Protein 4KM6 (pdb70)

Sequence (204 aa):
RTELLNVCMNAKHHKEKPGPEDKLHEQCRPWRKNACCSTNTSQEAHKDVSYLYRFNWNHCGEMAPACKRHFIQDTCLYECSPNLGPWIQQVDQSWRKERVLNVPLCKEDCEQWWEDCRTSYTCKSNWHKGWNWTSGFNKCAVGAACQPFHFYFPTPTVLCNEIWTHSYKVSNYSRGSGRCIQMWFDPAQGNPNEEVARFYAAAM

InterPro domains:
  IPR004269 Folate receptor [PTHR10517] (2-234)
  IPR018143 Folate receptor-like [PF03024] (36-211)

B-factor: mean 22.26, std 12.7, range [8.61, 77.32]

Secondary structure (DSSP, 8-state):
----SS-EE-TTS-EE--BSBPSTTTT-GGGTTSBSSB--SS--------STTTS-TTBTBPPPHHHHHHHHHHHHHHHH-S--GGGB-TT---SSS--B--B-B-HHHHHHHHHHTTT-EES-S--SS--B-TTSS-BPPTT---EEHHHH--SHHHHHHHTTTTSB---S--TTSSSSB-S---GGG--THHHHHHHHHHH-

Solvent-accessible surface area: 10489 Å² total; per-residue (Å²): 138,112,74,25,72,56,5,6,14,29,33,129,34,122,64,75,115,22,14,84,25,37,178,46,13,115,75,0,179,8,2,159,165,54,0,18,5,21,75,97,150,72,179,55,86,108,78,110,46,9,14,16,165,92,9,29,12,72,22,17,44,146,8,22,101,48,0,88,132,7,0,23,15,5,4,0,2,22,2,0,6,1,7,6,1,2,12,16,68,78,125,38,116,74,15,37,19,10,22,5,53,65,1,14,0,0,84,57,10,0,68,99,0,53,92,46,0,150,88,0,104,0,5,34,45,54,0,31,124,52,22,56,87,128,52,56,96,0,87,31,39,156,80,34,56,64,51,62,1,41,118,47,0,77,61,30,71,46,0,0,18,72,0,19,45,80,5,10,116,29,15,134,88,42,103,84,46,14,93,5,0,15,1,64,16,67,72,100,154,39,34,46,1,72,97,3,0,132,83,37,28,96,78,94

Structure (mmCIF, N/CA/C/O backbone):
data_4KM6
#
_entry.id   4KM6
#
_cell.length_a   36.519
_cell.length_b   63.339
_cell.length_c   71.169
_cell.angle_alpha   90.00
_cell.angle_beta   90.00
_cell.angle_gamma   90.00
#
_symmetry.space_group_name_H-M   'P 21 21 21'
#
loop_
_entity.id
_entity.type
_entity.pdbx_description
1 polymer 'Folate receptor alpha'
2 non-polymer 'CALCIUM ION'
3 non-polymer 2-acetamido-2-deoxy-beta-D-glucopyranose
4 water water
#
loop_
_atom_site.group_PDB
_atom_site.id
_atom_site.type_symbol
_atom_site.label_atom_id
_atom_site.label_alt_id
_atom_site.label_comp_id
_atom_site.label_asym_id
_atom_site.label_entity_id
_atom_site.label_seq_id
_atom_site.pdbx_PDB_ins_code
_atom_site.Cartn_x
_atom_site.Cartn_y
_atom_site.Cartn_z
_atom_site.occupancy
_atom_site.B_iso_or_equiv
_atom_site.auth_seq_id
_atom_site.auth_comp_id
_atom_site.auth_asym_id
_atom_site.auth_atom_id
_atom_site.pdbx_PDB_model_num
ATOM 1 N N . ARG A 1 4 ? 4.363 49.981 46.532 1.00 49.58 30 ARG A N 1
ATOM 2 C CA . ARG A 1 4 ? 3.159 49.375 45.977 1.00 44.62 30 ARG A CA 1
ATOM 3 C C . ARG A 1 4 ? 2.412 50.401 45.142 1.00 45.49 30 ARG A C 1
ATOM 4 O O . ARG A 1 4 ? 1.691 51.234 45.682 1.00 48.67 30 ARG A O 1
ATOM 12 N N . THR A 1 5 ? 2.590 50.333 43.824 1.00 43.02 31 THR A N 1
ATOM 13 C CA . THR A 1 5 ? 1.996 51.311 42.911 1.00 42.42 31 THR A CA 1
ATOM 14 C C . THR A 1 5 ? 1.028 50.667 41.903 1.00 39.29 31 THR A C 1
ATOM 15 O O . THR A 1 5 ? -0.168 50.548 42.168 1.00 43.75 31 THR A O 1
ATOM 19 N N . GLU A 1 6 ? 1.556 50.268 40.752 1.00 32.69 32 GLU A N 1
ATOM 20 C CA . GLU A 1 6 ? 0.779 49.656 39.681 1.00 32.88 32 GLU A CA 1
ATOM 21 C C . GLU A 1 6 ? 0.255 48.286 40.106 1.00 23.11 32 GLU A C 1
ATOM 22 O O . GLU A 1 6 ? 1.042 47.421 40.471 1.00 26.27 32 GLU A O 1
ATOM 28 N N . LEU A 1 7 ? -1.063 48.081 40.052 1.00 20.92 33 LEU A N 1
ATOM 29 C CA . LEU A 1 7 ? -1.629 46.804 40.470 1.00 15.49 33 LEU A CA 1
ATOM 30 C C . LEU A 1 7 ? -2.268 46.053 39.303 1.00 18.11 33 LEU A C 1
ATOM 31 O O . LEU A 1 7 ? -2.491 44.847 39.384 1.00 19.74 33 LEU A O 1
ATOM 36 N N . LEU A 1 8 ? -2.582 46.770 38.229 1.00 16.03 34 LEU A N 1
ATOM 37 C CA . LEU A 1 8 ? -3.290 46.166 37.100 1.00 16.24 34 LEU A CA 1
ATOM 38 C C . LEU A 1 8 ? -2.351 45.878 35.932 1.00 16.32 34 LEU A C 1
ATOM 39 O O . LEU A 1 8 ? -1.500 46.704 35.588 1.00 17.62 34 LEU A O 1
ATOM 44 N N . ASN A 1 9 ? -2.498 44.701 35.331 1.00 14.70 35 ASN A N 1
ATOM 45 C CA . ASN A 1 9 ? -1.724 44.321 34.147 1.00 12.85 35 ASN A CA 1
ATOM 46 C C . ASN A 1 9 ? -0.223 44.474 34.366 1.00 15.62 35 ASN A C 1
ATOM 47 O O . ASN A 1 9 ? 0.473 45.169 33.617 1.00 17.51 35 ASN A O 1
ATOM 52 N N . VAL A 1 10 ? 0.272 43.801 35.398 1.00 15.86 36 VAL A N 1
ATOM 53 C CA . VAL A 1 10 ? 1.658 43.977 35.798 1.00 12.68 36 VAL A CA 1
ATOM 54 C C . VAL A 1 10 ? 2.226 42.634 36.226 1.00 14.45 36 VAL A C 1
ATOM 55 O O . VAL A 1 10 ? 1.479 41.718 36.548 1.00 13.99 36 VAL A O 1
ATOM 59 N N . CYS A 1 11 ? 3.555 42.524 36.175 1.00 14.90 37 CYS A N 1
ATOM 60 C CA . CYS A 1 11 ? 4.267 41.292 36.457 1.00 16.48 37 CYS A CA 1
ATOM 61 C C . CYS A 1 11 ? 5.429 41.623 37.374 1.00 14.55 37 CYS A C 1
ATOM 62 O O . CYS A 1 11 ? 5.841 42.786 37.460 1.00 17.03 37 CYS A O 1
ATOM 65 N N . MET A 1 12 ? 5.947 40.597 38.051 1.00 14.50 38 MET A N 1
ATOM 66 C CA . MET A 1 12 ? 7.226 40.705 38.735 1.00 17.00 38 MET A CA 1
ATOM 67 C C . MET A 1 12 ? 8.144 39.692 38.087 1.00 19.49 38 MET A C 1
ATOM 68 O O . MET A 1 12 ? 7.803 38.499 38.025 1.00 21.84 38 MET A O 1
ATOM 73 N N . ASN A 1 13 ? 9.298 40.135 37.590 1.00 19.27 39 ASN A N 1
ATOM 74 C CA . ASN A 1 13 ? 10.205 39.208 36.908 1.00 19.60 39 ASN A CA 1
ATOM 75 C C . ASN A 1 13 ? 11.161 38.473 37.854 1.00 19.80 39 ASN A C 1
ATOM 76 O O . ASN A 1 13 ? 11.126 38.690 39.066 1.00 20.07 39 ASN A O 1
ATOM 81 N N . ALA A 1 14 ? 12.006 37.608 37.297 1.00 19.10 40 ALA A N 1
ATOM 82 C CA . ALA A 1 14 ? 12.917 36.791 38.091 1.00 20.25 40 ALA A CA 1
ATOM 83 C C . ALA A 1 14 ? 14.005 37.599 38.792 1.00 21.72 40 ALA A C 1
ATOM 84 O O . ALA A 1 14 ? 14.650 37.094 39.715 1.00 20.58 40 ALA A O 1
ATOM 86 N N . LYS A 1 15 ? 14.224 38.834 38.333 1.00 20.59 41 LYS A N 1
ATOM 87 C CA . LYS A 1 15 ? 15.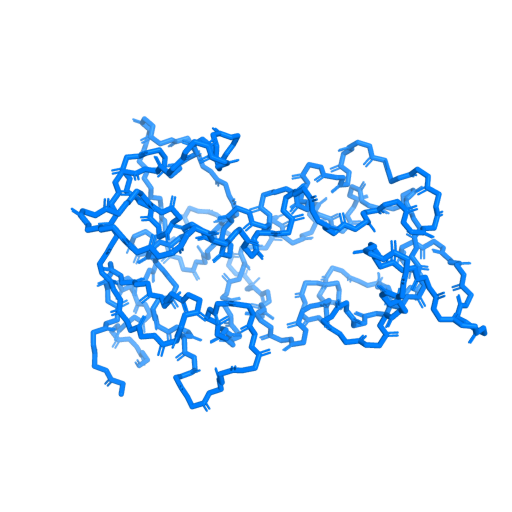166 39.744 38.983 1.00 23.10 41 LYS A CA 1
ATOM 88 C C . LYS A 1 15 ? 14.426 40.631 39.991 1.00 21.30 41 LYS A C 1
ATOM 89 O O . LYS A 1 15 ? 15.016 41.549 40.582 1.00 22.32 41 LYS A O 1
ATOM 95 N N . HIS A 1 16 ? 13.138 40.338 40.177 1.00 20.74 42 HIS A N 1
ATOM 96 C CA . HIS A 1 16 ? 12.289 41.054 41.127 1.00 19.78 42 HIS A CA 1
ATOM 97 C C . HIS A 1 16 ? 12.156 42.545 40.837 1.00 20.34 42 HIS A C 1
ATOM 98 O O . HIS A 1 16 ? 12.172 43.373 41.743 1.00 25.23 42 HIS A O 1
ATOM 105 N N . HIS A 1 17 ? 12.022 42.858 39.550 1.00 20.88 43 HIS A N 1
ATOM 106 C CA . HIS A 1 17 ? 11.583 44.171 39.101 1.00 23.67 43 HIS A CA 1
ATOM 107 C C . HIS A 1 17 ? 10.200 44.026 38.481 1.00 21.28 43 HIS A C 1
ATOM 108 O O . HIS A 1 17 ? 9.884 43.007 37.845 1.00 17.05 43 HIS A O 1
ATOM 115 N N . LYS A 1 18 ? 9.357 45.037 38.654 1.00 18.71 44 LYS A N 1
ATOM 116 C CA . LYS A 1 18 ? 8.074 45.012 37.971 1.00 16.47 44 LYS A CA 1
ATOM 117 C C . LYS A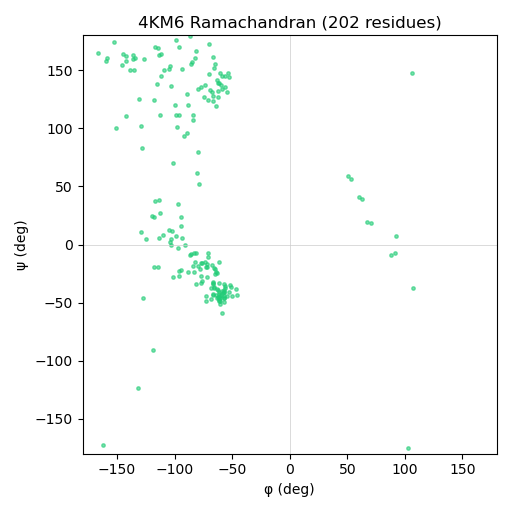 1 18 ? 8.253 45.213 36.471 1.00 15.02 44 LYS A C 1
ATOM 118 O O . LYS A 1 18 ? 9.146 45.940 36.034 1.00 18.31 44 LYS A O 1
ATOM 124 N N . GLU A 1 19 ? 7.392 44.566 35.693 1.00 17.07 45 GLU A N 1
ATOM 125 C CA . GLU A 1 19 ? 7.450 44.642 34.239 1.00 21.84 45 GLU A CA 1
ATOM 126 C C . GLU A 1 19 ? 6.039 44.609 33.709 1.00 17.28 45 GLU A C 1
ATOM 127 O O . GLU A 1 19 ? 5.109 44.205 34.414 1.00 21.84 45 GLU A O 1
ATOM 133 N N . LYS A 1 20 ? 5.870 44.998 32.455 1.00 17.02 46 LYS A N 1
ATOM 134 C CA . LYS A 1 20 ? 4.572 44.856 31.812 1.00 16.23 46 LYS A CA 1
ATOM 135 C C . LYS A 1 20 ? 4.549 43.525 31.068 1.00 18.50 46 LYS A C 1
ATOM 136 O O . LYS A 1 20 ? 5.599 43.021 30.650 1.00 16.80 46 LYS A O 1
ATOM 142 N N . PRO A 1 21 ? 3.362 42.929 30.924 1.00 15.72 47 PRO A N 1
ATOM 143 C CA . PRO A 1 21 ? 3.268 41.663 30.193 1.00 14.50 47 PRO A CA 1
ATOM 144 C C . PRO A 1 21 ? 3.507 41.799 28.694 1.00 19.22 47 PRO A C 1
ATOM 145 O O . PRO A 1 21 ? 3.620 42.905 28.160 1.00 21.89 47 PRO A O 1
ATOM 149 N N . GLY A 1 22 ? 3.583 40.661 28.021 1.00 16.57 48 GLY A N 1
ATOM 150 C CA . GLY A 1 22 ? 3.827 40.635 26.595 1.00 20.67 48 GLY A CA 1
ATOM 151 C C . GLY A 1 22 ? 3.451 39.292 25.998 1.00 20.67 48 GLY A C 1
ATOM 152 O O . GLY A 1 22 ? 2.877 38.439 26.680 1.00 16.71 48 GLY A O 1
ATOM 153 N N . PRO A 1 23 ? 3.766 39.093 24.714 1.00 21.76 49 PRO A N 1
ATOM 154 C CA . PRO A 1 23 ? 3.474 37.803 24.079 1.00 21.45 49 PRO A CA 1
ATOM 155 C C . PRO A 1 23 ? 4.203 36.669 24.802 1.00 24.01 49 PRO A C 1
ATOM 156 O O . PRO A 1 23 ? 5.378 36.798 25.163 1.00 23.84 49 PRO A O 1
ATOM 160 N N . GLU A 1 24 ? 3.497 35.563 25.013 1.00 17.60 50 GLU A N 1
ATOM 161 C CA . GLU A 1 24 ? 4.020 34.443 25.775 1.00 20.08 50 GLU A CA 1
ATOM 162 C C . GLU A 1 24 ? 5.299 33.884 25.157 1.00 22.63 50 GLU A C 1
ATOM 163 O O . GLU A 1 24 ? 5.447 33.872 23.929 1.00 27.89 50 GLU A O 1
ATOM 169 N N . ASP A 1 25 ? 6.233 33.431 25.994 1.00 20.12 51 ASP A N 1
ATOM 170 C CA . ASP A 1 25 ? 7.464 32.825 25.461 1.00 19.65 51 ASP A CA 1
ATOM 171 C C . ASP A 1 25 ? 7.278 31.359 25.061 1.00 19.05 51 ASP A C 1
ATOM 172 O O . ASP A 1 25 ? 6.281 30.744 25.424 1.00 21.43 51 ASP A O 1
ATOM 177 N N . LYS A 1 26 ? 8.239 30.816 24.320 1.00 22.98 52 LYS A N 1
ATOM 178 C CA . LYS A 1 26 ? 8.141 29.448 23.815 1.00 30.24 52 LYS A CA 1
ATOM 179 C C . LYS A 1 26 ? 8.162 28.370 24.913 1.00 30.19 52 LYS A C 1
ATOM 180 O O . LYS A 1 26 ? 7.468 27.357 24.799 1.00 27.71 52 LYS A O 1
ATOM 186 N N . LEU A 1 27 ? 8.942 28.582 25.973 1.00 26.05 53 LEU A N 1
ATOM 187 C CA . LEU A 1 27 ? 8.963 27.625 27.081 1.00 26.18 53 LEU A CA 1
ATOM 188 C C . LEU A 1 27 ? 7.567 27.387 27.667 1.00 24.05 53 LEU A C 1
ATOM 189 O O . LEU A 1 27 ? 7.226 26.261 28.037 1.00 23.27 53 LEU A O 1
ATOM 194 N N . HIS A 1 28 ? 6.763 28.444 27.741 1.00 16.29 54 HIS A N 1
ATOM 195 C CA . HIS A 1 28 ? 5.450 28.369 28.358 1.00 15.11 54 HIS A CA 1
ATOM 196 C C . HIS A 1 28 ? 4.335 28.103 27.342 1.00 17.60 54 HIS A C 1
ATOM 197 O O . HIS A 1 28 ? 3.181 28.411 27.611 1.00 17.99 54 HIS A O 1
ATOM 204 N N . GLU A 1 29 ? 4.673 27.504 26.201 1.00 19.94 55 GLU A N 1
ATOM 205 C CA . GLU A 1 29 ? 3.685 27.240 25.146 1.00 26.76 55 GLU A CA 1
ATOM 206 C C . GLU A 1 29 ? 2.425 26.495 25.629 1.00 24.69 55 GLU A C 1
ATOM 207 O O . GLU A 1 29 ? 1.312 26.744 25.135 1.00 26.35 55 GLU A O 1
ATOM 213 N N . GLN A 1 30 ? 2.587 25.592 26.592 1.00 20.70 56 GLN A N 1
ATOM 214 C CA . GLN A 1 30 ? 1.446 24.813 27.072 1.00 19.79 56 GLN A CA 1
ATOM 215 C C . GLN A 1 30 ? 0.511 25.655 27.943 1.00 19.68 56 GLN A C 1
ATOM 216 O O . GLN A 1 30 ? -0.633 25.244 28.203 1.00 22.09 56 GLN A O 1
ATOM 222 N N . CYS A 1 31 ? 0.990 26.818 28.385 1.00 19.86 57 CYS A N 1
ATOM 223 C CA . CYS A 1 31 ? 0.181 27.750 29.175 1.00 14.34 57 CYS A CA 1
ATOM 224 C C . CYS A 1 31 ? -0.732 28.563 28.242 1.00 15.67 57 CYS A C 1
ATOM 225 O O . CYS A 1 31 ? -0.650 29.799 28.168 1.00 16.77 57 CYS A O 1
ATOM 228 N N . ARG A 1 32 ? -1.612 27.844 27.550 1.00 17.30 58 ARG A N 1
ATOM 229 C CA . ARG A 1 32 ? -2.405 28.390 26.451 1.00 18.04 58 ARG A CA 1
ATOM 230 C C . ARG A 1 32 ? -3.280 29.608 26.755 1.00 16.98 58 ARG A C 1
ATOM 231 O O . ARG A 1 32 ? -3.463 30.446 25.876 1.00 19.01 58 ARG A O 1
ATOM 239 N N . PRO A 1 33 ? -3.845 29.708 27.976 1.00 16.62 59 PRO A N 1
ATOM 240 C CA . PRO A 1 33 ? -4.740 30.854 28.180 1.00 17.27 59 PRO A CA 1
ATOM 241 C C . PRO A 1 33 ? -4.035 32.218 28.105 1.00 15.83 59 PRO A C 1
ATOM 242 O O . PRO A 1 33 ? -4.698 33.239 27.859 1.00 19.33 59 PRO A O 1
ATOM 246 N N . TRP A 1 34 ? -2.724 32.233 28.299 1.00 17.00 60 TRP A N 1
ATOM 247 C CA . TRP A 1 34 ? -1.994 33.497 28.399 1.00 15.01 60 TRP A CA 1
ATOM 248 C C . TRP A 1 34 ? -1.185 33.823 27.163 1.00 18.95 60 TRP A C 1
ATOM 249 O O . TRP A 1 34 ? -0.351 34.729 27.200 1.00 22.77 60 TRP A O 1
ATOM 260 N N . ARG A 1 35 ? -1.437 33.094 26.080 1.00 18.97 61 ARG A N 1
ATOM 261 C CA . ARG A 1 35 ? -0.688 33.240 24.833 1.00 21.32 61 ARG A CA 1
ATOM 262 C C . ARG A 1 35 ? -0.494 34.696 24.392 1.00 22.77 61 ARG A C 1
ATOM 263 O O . ARG A 1 35 ? 0.561 35.069 23.873 1.00 24.64 61 ARG A O 1
ATOM 271 N N . LYS A 1 36 ? -1.517 35.518 24.586 1.00 21.17 62 LYS A N 1
ATOM 272 C CA . LYS A 1 36 ? -1.505 36.857 24.008 1.00 27.92 62 LYS A CA 1
ATOM 273 C C . LYS A 1 36 ? -1.034 37.945 24.968 1.00 27.55 62 LYS A C 1
ATOM 274 O O . LYS A 1 36 ? -0.579 39.008 24.534 1.00 30.59 62 LYS A O 1
ATOM 280 N N . ASN A 1 37 ? -1.149 37.687 26.264 1.00 20.90 63 ASN A N 1
ATOM 281 C CA . ASN A 1 37 ? -0.802 38.694 27.263 1.00 21.27 63 ASN A CA 1
ATOM 282 C C . ASN A 1 37 ? -0.330 37.969 28.508 1.00 21.56 63 ASN A C 1
ATOM 283 O O . ASN A 1 37 ? -1.146 37.467 29.292 1.00 23.57 63 ASN A O 1
ATOM 288 N N . ALA A 1 38 ? 0.987 37.890 28.678 1.00 17.78 64 ALA A N 1
ATOM 289 C CA . ALA A 1 38 ? 1.571 37.003 29.677 1.00 15.14 64 ALA A CA 1
ATOM 290 C C . ALA A 1 38 ? 2.727 37.665 30.392 1.00 15.54 64 ALA A C 1
ATOM 291 O O . ALA A 1 38 ? 3.441 38.480 29.799 1.00 17.19 64 ALA A O 1
ATOM 293 N N . CYS A 1 39 ? 2.935 37.279 31.648 1.00 14.04 65 CYS A N 1
ATOM 294 C CA . CYS A 1 39 ? 4.138 37.679 32.379 1.00 14.68 65 CYS A CA 1
ATOM 295 C C . CYS A 1 39 ? 5.284 36.715 32.096 1.00 15.24 65 CYS A C 1
ATOM 296 O O . CYS A 1 39 ? 6.405 36.965 32.515 1.00 20.72 65 CYS A O 1
ATOM 299 N N . CYS A 1 40 ? 4.991 35.619 31.409 1.00 17.19 66 CYS A N 1
ATOM 300 C CA . CYS A 1 40 ? 6.018 34.665 31.007 1.00 15.59 66 CYS A CA 1
ATOM 301 C C . CYS A 1 40 ? 6.279 34.957 29.544 1.00 19.73 66 CYS A C 1
ATOM 302 O O . CYS A 1 40 ? 5.918 34.174 28.652 1.00 19.77 66 CYS A O 1
ATOM 305 N N . SER A 1 41 ? 6.907 36.103 29.314 1.00 20.34 67 SER A N 1
ATOM 306 C CA . SER A 1 41 ? 6.892 36.749 28.011 1.00 20.49 67 SER A CA 1
ATOM 307 C C . SER A 1 41 ? 8.263 36.785 27.360 1.00 24.82 67 SER A C 1
ATOM 308 O O . SER A 1 41 ? 9.284 36.601 28.020 1.00 23.82 67 SER A O 1
ATOM 311 N N . THR A 1 42 ? 8.263 37.036 26.056 1.00 26.64 68 THR A N 1
ATOM 312 C CA . THR A 1 42 ? 9.485 37.268 25.310 1.00 36.28 68 THR A CA 1
ATOM 313 C C . THR A 1 42 ? 10.129 38.577 25.760 1.00 40.64 68 THR A C 1
ATOM 314 O O . THR A 1 42 ? 9.476 39.432 26.374 1.00 34.24 68 THR A O 1
ATOM 318 N N . ASN A 1 43 ? 11.412 38.735 25.452 1.00 48.00 69 ASN A N 1
ATOM 319 C CA . ASN A 1 43 ? 12.140 39.937 25.843 1.00 54.91 69 ASN A CA 1
ATOM 320 C C . ASN A 1 43 ? 12.596 40.754 24.650 1.00 58.82 69 ASN A C 1
ATOM 321 O O . ASN A 1 43 ? 13.087 40.210 23.661 1.00 61.22 69 ASN A O 1
ATOM 326 N N . THR A 1 44 ? 12.455 42.068 24.761 1.00 59.72 70 THR A N 1
ATOM 327 C CA . THR A 1 44 ? 12.807 42.959 23.668 1.00 60.23 70 THR A CA 1
ATOM 328 C C . THR A 1 44 ? 14.315 43.218 23.597 1.00 59.01 70 THR A C 1
ATOM 329 O O . THR A 1 44 ? 14.832 43.644 22.561 1.00 62.20 70 THR A O 1
ATOM 333 N N . SER A 1 45 ? 15.018 42.951 24.695 1.00 53.53 71 SER A N 1
ATOM 334 C CA . SER A 1 45 ? 16.469 43.138 24.741 1.00 52.24 71 SER A CA 1
ATOM 335 C C . SER A 1 45 ? 17.166 41.800 24.975 1.00 52.49 71 SER A C 1
ATOM 336 O O . SER A 1 45 ? 16.517 40.800 25.288 1.00 46.76 71 SER A O 1
ATOM 339 N N . GLN A 1 46 ? 18.489 41.791 24.833 1.00 57.00 72 GLN A N 1
ATOM 340 C CA . GLN A 1 46 ? 19.277 40.571 25.004 1.00 57.45 72 GLN A CA 1
ATOM 341 C C . GLN A 1 46 ? 19.511 40.239 26.477 1.00 56.41 72 GLN A C 1
ATOM 342 O O . GLN A 1 46 ? 20.648 40.034 26.902 1.00 59.88 72 GLN A O 1
ATOM 348 N N . GLU A 1 47 ? 18.429 40.193 27.250 1.00 52.63 73 GLU A N 1
ATOM 349 C CA . GLU A 1 47 ? 18.497 39.767 28.641 1.00 52.22 73 GLU A CA 1
ATOM 350 C C . GLU A 1 47 ? 18.987 38.325 28.694 1.00 55.50 73 GLU A C 1
ATOM 351 O O . GLU A 1 47 ? 18.578 37.497 27.875 1.00 53.68 73 GLU A O 1
ATOM 353 N N . ALA A 1 48 ? 19.867 38.034 29.651 1.00 58.74 74 ALA A N 1
ATOM 354 C CA . ALA A 1 48 ? 20.408 36.688 29.817 1.00 59.25 74 ALA A CA 1
ATOM 355 C C . ALA A 1 48 ? 19.298 35.654 29.970 1.00 56.94 74 ALA A C 1
ATOM 356 O O . ALA A 1 48 ? 18.355 35.834 30.748 1.00 51.14 74 ALA A O 1
ATOM 358 N N . HIS A 1 49 ? 19.410 34.576 29.205 1.00 61.61 75 HIS A N 1
ATOM 359 C CA . HIS A 1 49 ? 18.398 33.532 29.227 1.00 61.82 75 HIS A CA 1
ATOM 360 C C . HIS A 1 49 ? 18.648 32.560 30.370 1.00 59.26 75 HIS A C 1
ATOM 361 O O . HIS A 1 49 ? 19.629 31.816 30.359 1.00 61.33 75 HIS A O 1
ATOM 363 N N . LYS A 1 50 ? 17.767 32.588 31.363 1.00 54.26 76 LYS A N 1
ATOM 364 C CA . LYS A 1 50 ? 17.766 31.579 32.414 1.00 53.15 76 LYS A CA 1
ATOM 365 C C . LYS A 1 50 ? 16.322 31.266 32.769 1.00 49.01 76 LYS A C 1
ATOM 366 O O . LYS A 1 50 ? 15.611 32.107 33.323 1.00 47.03 76 LYS A O 1
ATOM 368 N N . ASP A 1 51 ? 15.885 30.061 32.422 1.00 48.48 77 ASP A N 1
ATOM 369 C CA . ASP A 1 51 ? 14.542 29.619 32.764 1.00 47.14 77 ASP A CA 1
ATOM 370 C C . ASP A 1 51 ? 14.463 29.380 34.267 1.00 39.61 77 ASP A C 1
ATOM 371 O O . ASP A 1 51 ? 15.262 28.621 34.822 1.00 40.20 77 ASP A O 1
ATOM 376 N N . VAL A 1 52 ? 13.517 30.038 34.935 1.00 29.62 78 VAL A N 1
ATOM 377 C CA . VAL A 1 52 ? 13.285 29.748 36.347 1.00 25.60 78 VAL A CA 1
ATOM 378 C C . VAL A 1 52 ? 11.952 29.038 36.515 1.00 22.59 78 VAL A C 1
ATOM 379 O O . VAL A 1 52 ? 11.499 28.805 37.635 1.00 25.74 78 VAL A O 1
ATOM 383 N N . SER A 1 53 ? 11.339 28.672 35.395 1.00 19.56 79 SER A N 1
ATOM 384 C CA . SER A 1 53 ? 10.038 27.998 35.418 1.00 17.14 79 SER A CA 1
ATOM 385 C C . SER A 1 53 ? 10.086 26.668 36.166 1.00 17.79 79 SER A C 1
ATOM 386 O O . SER A 1 53 ? 11.109 25.976 36.166 1.00 19.15 79 SER A O 1
ATOM 389 N N . TYR A 1 54 ? 8.976 26.323 36.810 1.00 16.34 80 TYR A N 1
ATOM 390 C CA . TYR A 1 54 ? 8.834 25.003 37.416 1.00 14.74 80 TYR A CA 1
ATOM 391 C C . TYR A 1 54 ? 8.409 23.959 36.389 1.00 18.24 80 TYR A C 1
ATOM 392 O O . TYR A 1 54 ? 8.480 22.774 36.667 1.00 17.67 80 TYR A O 1
ATOM 401 N N . LEU A 1 55 ? 7.940 24.388 35.214 1.00 13.72 81 LEU A N 1
ATOM 402 C CA . LEU A 1 55 ? 7.398 23.448 34.215 1.00 15.00 81 LEU A CA 1
ATOM 403 C C . LEU A 1 55 ? 8.306 22.280 33.837 1.00 20.75 81 LEU A C 1
ATOM 404 O O . LEU A 1 55 ? 7.833 21.147 33.678 1.00 25.08 81 LEU A O 1
ATOM 409 N N . TYR A 1 56 ? 9.597 22.548 33.684 1.00 16.50 82 TYR A N 1
ATOM 410 C CA . TYR A 1 56 ? 10.542 21.496 33.338 1.00 16.79 82 TYR A CA 1
ATOM 411 C C . TYR A 1 56 ? 11.594 21.365 34.430 1.00 16.60 82 TYR A C 1
ATOM 412 O O . TYR A 1 56 ? 12.707 20.909 34.183 1.00 16.45 82 TYR A O 1
ATOM 421 N N . ARG A 1 57 ? 11.236 21.775 35.641 1.00 20.21 83 ARG A N 1
ATOM 422 C CA . ARG A 1 57 ? 12.183 21.775 36.752 1.00 20.50 83 ARG A CA 1
ATOM 423 C C . ARG A 1 57 ? 11.636 21.045 37.981 1.00 18.73 83 ARG A C 1
ATOM 424 O O . ARG A 1 57 ? 12.320 20.214 38.579 1.00 22.97 83 ARG A O 1
ATOM 432 N N . PHE A 1 58 ? 10.396 21.322 38.344 1.00 13.48 84 PHE A N 1
ATOM 433 C CA . PHE A 1 58 ? 9.843 20.734 39.555 1.00 12.09 84 PHE A CA 1
ATOM 434 C C . PHE A 1 58 ? 9.444 19.286 39.345 1.00 13.55 84 PHE A C 1
ATOM 435 O O . PHE A 1 58 ? 8.813 18.938 38.336 1.00 17.08 84 PHE A O 1
ATOM 443 N N . ASN A 1 59 ? 9.795 18.438 40.313 1.00 12.71 85 ASN A N 1
ATOM 444 C CA . ASN A 1 59 ? 9.530 17.016 40.228 1.00 11.79 85 ASN A CA 1
ATOM 445 C C . ASN A 1 59 ? 8.193 16.688 40.874 1.00 13.76 85 ASN A C 1
ATOM 446 O O . ASN A 1 59 ? 8.112 16.475 42.086 1.00 14.04 85 ASN A O 1
ATOM 451 N N . TRP A 1 60 ? 7.147 16.659 40.050 1.00 13.86 86 TRP A N 1
ATOM 452 C CA . TRP A 1 60 ? 5.812 16.304 40.497 1.00 12.80 86 TRP A CA 1
ATOM 453 C C . TRP A 1 60 ? 5.758 14.872 40.992 1.00 14.37 86 TRP A C 1
ATOM 454 O O . TRP A 1 60 ? 4.881 14.512 41.791 1.00 14.07 86 TRP A O 1
ATOM 465 N N . ASN A 1 61 ? 6.679 14.049 40.499 1.00 13.10 87 A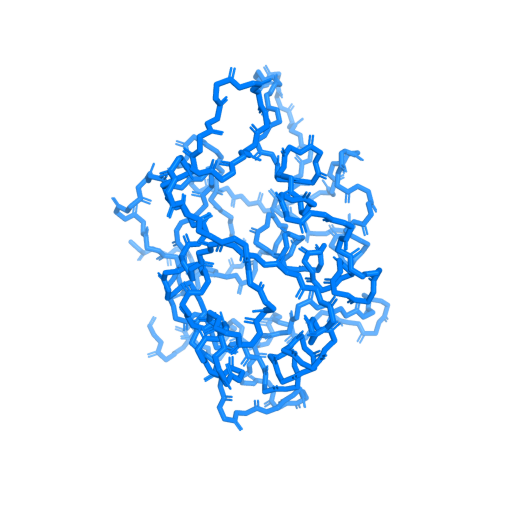SN A N 1
ATOM 466 C CA . ASN A 1 61 ? 6.716 12.638 40.839 1.00 15.65 87 ASN A CA 1
ATOM 467 C C . ASN A 1 61 ? 7.686 12.280 41.958 1.00 16.82 87 ASN A C 1
ATOM 468 O O . ASN A 1 61 ? 8.271 11.208 41.954 1.00 17.65 87 ASN A O 1
ATOM 473 N N . HIS A 1 62 ? 7.822 13.175 42.931 1.00 14.27 88 HIS A N 1
ATOM 474 C CA . HIS A 1 62 ? 8.748 12.950 44.032 1.00 12.85 88 HIS A CA 1
ATOM 475 C C . HIS A 1 62 ? 8.360 11.751 44.900 1.00 13.10 88 HIS A C 1
ATOM 476 O O . HIS A 1 62 ? 9.235 11.145 45.534 1.00 16.39 88 HIS A O 1
ATOM 483 N N . CYS A 1 63 ? 7.077 11.400 44.928 1.00 13.48 89 CYS A N 1
ATOM 484 C CA . CYS A 1 63 ? 6.638 10.204 45.644 1.00 12.69 89 CYS A CA 1
ATOM 485 C C . CYS A 1 63 ? 6.026 9.147 44.729 1.00 20.49 89 CYS A C 1
ATOM 486 O O . CYS A 1 63 ? 5.079 8.458 45.118 1.00 32.44 89 CYS A O 1
ATOM 489 N N . GLY A 1 64 ? 6.577 8.998 43.530 1.00 24.09 90 GLY A N 1
ATOM 490 C CA . GLY A 1 64 ? 6.060 8.020 42.586 1.00 26.50 90 GLY A CA 1
ATOM 491 C C . GLY A 1 64 ? 5.247 8.769 41.548 1.00 22.62 90 GLY A C 1
ATOM 492 O O . GLY A 1 64 ? 5.178 10.000 41.586 1.00 23.62 90 GLY A O 1
ATOM 493 N N . GLU A 1 65 ? 4.600 8.041 40.641 1.00 24.86 91 GLU A N 1
ATOM 494 C CA . GLU A 1 65 ? 3.845 8.678 39.560 1.00 24.44 91 GLU A CA 1
ATOM 495 C C . GLU A 1 65 ? 2.671 9.498 40.105 1.00 21.20 91 GLU A C 1
ATOM 496 O O . GLU A 1 65 ? 1.783 8.963 40.769 1.00 25.63 91 GLU A O 1
ATOM 502 N N . MET A 1 66 ? 2.683 10.798 39.838 1.00 16.73 92 MET A N 1
ATOM 503 C CA . MET A 1 66 ? 1.530 11.620 40.146 1.00 15.33 92 MET A CA 1
ATOM 504 C C . MET A 1 66 ? 0.464 11.286 39.110 1.00 19.04 92 MET A C 1
ATOM 505 O O . MET A 1 66 ? 0.779 11.126 37.930 1.00 21.80 92 MET A O 1
ATOM 510 N N . ALA A 1 67 ? -0.788 11.145 39.544 1.00 11.55 93 ALA A N 1
ATOM 511 C CA . ALA A 1 67 ? -1.866 10.823 38.619 1.00 11.94 93 ALA A CA 1
ATOM 512 C C . ALA A 1 67 ? -1.996 11.974 37.632 1.00 16.75 93 ALA A C 1
ATOM 513 O O . ALA A 1 67 ? -1.830 13.133 38.015 1.00 14.52 93 ALA A O 1
ATOM 515 N N . PRO A 1 68 ? -2.259 11.653 36.355 1.00 12.39 94 PRO A N 1
ATOM 516 C CA . PRO A 1 68 ? -2.341 12.687 35.325 1.00 12.45 94 PRO A CA 1
ATOM 517 C C . PRO A 1 68 ? -3.366 13.762 35.674 1.00 12.00 94 PRO A C 1
ATOM 518 O O . PRO A 1 68 ? -3.132 14.918 35.352 1.00 12.32 94 PRO A O 1
ATOM 522 N N . ALA A 1 69 ? -4.474 13.401 36.316 1.00 11.84 95 ALA A N 1
ATOM 523 C CA . ALA A 1 69 ? -5.475 14.417 36.658 1.00 12.71 95 ALA A CA 1
ATOM 524 C C . ALA A 1 69 ? -4.959 15.414 37.684 1.00 15.46 95 ALA A C 1
ATOM 525 O O . ALA A 1 69 ? -5.332 16.590 37.668 1.00 15.71 95 ALA A O 1
ATOM 527 N N . CYS A 1 70 ? -4.109 14.938 38.581 1.00 11.90 96 CYS A N 1
ATOM 528 C CA . CYS A 1 70 ? -3.497 15.785 39.592 1.00 9.92 96 CYS A CA 1
ATOM 529 C C . CYS A 1 70 ? -2.453 16.668 38.911 1.00 12.17 96 CYS A C 1
ATOM 530 O O . CYS A 1 70 ? -2.378 17.876 39.160 1.00 12.66 96 CYS A O 1
ATOM 533 N N . LYS A 1 71 ? -1.652 16.070 38.031 1.00 12.63 97 LYS A N 1
ATOM 534 C CA . LYS A 1 71 ? -0.620 16.838 37.344 1.00 11.39 97 LYS A CA 1
ATOM 535 C C . LYS A 1 71 ? -1.219 17.993 36.557 1.00 12.84 97 LYS A C 1
ATOM 536 O O . LYS A 1 71 ? -0.667 19.081 36.543 1.00 12.32 97 LYS A O 1
ATOM 542 N N . ARG A 1 72 ? -2.352 17.757 35.905 1.00 11.02 98 ARG A N 1
ATOM 543 C CA . ARG A 1 72 ? -2.999 18.812 35.135 1.00 10.47 98 ARG A CA 1
ATOM 544 C C . ARG A 1 72 ? -3.252 20.040 35.995 1.00 10.70 98 ARG A C 1
ATOM 545 O O . ARG A 1 72 ? -2.993 21.165 35.556 1.00 11.08 98 ARG A O 1
ATOM 553 N N . HIS A 1 73 ? -3.737 19.845 37.216 1.00 11.22 99 HIS A N 1
ATOM 554 C CA . HIS A 1 73 ? -3.917 20.992 38.117 1.00 12.71 99 HIS A CA 1
ATOM 555 C C . HIS A 1 73 ? -2.621 21.704 38.464 1.00 13.43 99 HIS A C 1
ATOM 556 O O . HIS A 1 73 ? -2.584 22.934 38.576 1.00 12.59 99 HIS A O 1
ATOM 563 N N . PHE A 1 74 ? -1.565 20.931 38.672 1.00 12.13 100 PHE A N 1
ATOM 564 C CA . PHE A 1 74 ? -0.270 21.521 38.977 1.00 10.55 100 PHE A CA 1
ATOM 565 C C . PHE A 1 74 ? 0.307 22.306 37.808 1.00 11.49 100 PHE A C 1
ATOM 566 O O . PHE A 1 74 ? 0.951 23.337 38.003 1.00 11.56 100 PHE A O 1
ATOM 574 N N . ILE A 1 75 ? 0.009 21.867 36.589 1.00 10.84 101 ILE A N 1
ATOM 575 C CA . ILE A 1 75 ? 0.394 22.636 35.415 1.00 9.49 101 ILE A CA 1
ATOM 576 C C . ILE A 1 75 ? -0.379 23.963 35.379 1.00 15.28 101 ILE A C 1
ATOM 577 O O . ILE A 1 75 ? 0.195 25.016 35.104 1.00 11.72 101 ILE A O 1
ATOM 582 N N . GLN A 1 76 ? -1.673 23.912 35.678 1.00 11.36 102 GLN A N 1
ATOM 583 C CA . GLN A 1 76 ? -2.499 25.122 35.669 1.00 13.64 102 GLN A CA 1
ATOM 584 C C . GLN A 1 76 ? -1.979 26.096 36.710 1.00 13.18 102 GLN A C 1
ATOM 585 O O . GLN A 1 76 ? -1.827 27.286 36.432 1.00 11.79 102 GLN A O 1
ATOM 591 N N . ASP A 1 77 ? -1.680 25.568 37.894 1.00 11.17 103 ASP A N 1
ATOM 592 C CA . ASP A 1 77 ? -1.149 26.333 39.032 1.00 10.73 103 ASP A CA 1
ATOM 593 C C . ASP A 1 77 ? 0.149 27.043 38.654 1.00 11.83 103 ASP A C 1
ATOM 594 O O . ASP A 1 77 ? 0.301 28.245 38.886 1.00 11.98 103 ASP A O 1
ATOM 599 N N . THR A 1 78 ? 1.069 26.292 38.053 1.00 12.21 104 THR A N 1
ATOM 600 C CA . THR A 1 78 ? 2.364 26.803 37.634 1.00 11.39 104 THR A CA 1
ATOM 601 C C . THR A 1 78 ? 2.187 27.879 36.573 1.00 12.54 104 THR A C 1
ATOM 602 O O . THR A 1 78 ? 2.821 28.942 36.628 1.00 11.33 104 THR A O 1
ATOM 606 N N . CYS A 1 79 ? 1.338 27.596 35.592 1.00 10.43 105 CYS A N 1
ATOM 607 C CA . CYS A 1 79 ? 1.047 28.571 34.537 1.00 11.73 105 CYS A CA 1
ATOM 608 C C . CYS A 1 79 ? 0.452 29.876 35.077 1.00 10.93 105 CYS A C 1
ATOM 609 O O . CYS A 1 79 ? 0.842 30.947 34.632 1.00 11.24 105 CYS A O 1
ATOM 612 N N . LEU A 1 80 ? -0.495 29.785 36.012 1.00 9.23 106 LEU A N 1
ATOM 613 C CA . LEU A 1 80 ? -1.079 30.994 36.602 1.00 10.03 106 LEU A CA 1
ATOM 614 C C . LEU A 1 80 ? 0.005 31.818 37.300 1.00 11.05 106 LEU A C 1
ATOM 615 O O . LEU A 1 80 ? 0.145 33.005 37.044 1.00 11.17 106 LEU A O 1
ATOM 620 N N . TYR A 1 81 ? 0.783 31.171 38.159 1.00 10.09 107 TYR A N 1
ATOM 621 C CA . TYR A 1 81 ? 1.840 31.868 38.882 1.00 10.55 107 TYR A CA 1
ATOM 622 C C . TYR A 1 81 ? 2.827 32.539 37.916 1.00 11.67 107 TYR A C 1
ATOM 623 O O . TYR A 1 81 ? 3.192 33.703 38.091 1.00 12.52 107 TYR A O 1
ATOM 632 N N . GLU A 1 82 ? 3.261 31.814 36.890 1.00 9.09 108 GLU A N 1
ATOM 633 C CA . GLU A 1 82 ? 4.339 32.319 36.037 1.00 10.15 108 GLU A CA 1
ATOM 634 C C . GLU A 1 82 ? 3.853 33.264 34.955 1.00 12.24 108 GLU A C 1
ATOM 635 O O . GLU A 1 82 ? 4.619 34.098 34.477 1.00 13.68 108 GLU A O 1
ATOM 641 N N . CYS A 1 83 ? 2.578 33.169 34.584 1.00 11.10 109 CYS A N 1
ATOM 642 C CA . CYS A 1 83 ? 2.111 33.923 33.422 1.00 10.45 109 CYS A CA 1
ATOM 643 C C . CYS A 1 83 ? 1.027 34.957 33.692 1.00 11.89 109 CYS A C 1
ATOM 644 O O . CYS A 1 83 ? 0.826 35.855 32.870 1.00 12.73 109 CYS A O 1
ATOM 647 N N . SER A 1 84 ? 0.312 34.852 34.809 1.00 11.84 110 SER A N 1
ATOM 648 C CA . SER A 1 84 ? -0.813 35.776 35.001 1.00 9.32 110 SER A CA 1
ATOM 649 C C . SER A 1 84 ? -0.389 37.233 35.179 1.00 10.80 110 SER A C 1
ATOM 650 O O . SER A 1 84 ? 0.452 37.533 36.039 1.00 13.42 110 SER A O 1
ATOM 653 N N . PRO A 1 85 ? -0.979 38.155 34.387 1.00 10.58 111 PRO A N 1
ATOM 654 C CA . PRO A 1 85 ? -0.722 39.573 34.648 1.00 10.89 111 PRO A CA 1
ATOM 655 C C . PRO A 1 85 ? -1.799 40.202 35.546 1.00 11.74 111 PRO A C 1
ATOM 656 O O . PRO A 1 85 ? -1.918 41.452 35.647 1.00 13.11 111 PRO A O 1
ATOM 660 N N . ASN A 1 86 ? -2.569 39.345 36.207 1.00 11.40 112 ASN A N 1
ATOM 661 C CA . ASN A 1 86 ? -3.699 39.812 37.015 1.00 9.69 112 ASN A CA 1
ATOM 662 C C . ASN A 1 86 ? -3.558 39.467 38.503 1.00 9.08 112 ASN A C 1
ATOM 663 O O . ASN A 1 86 ? -4.568 39.393 39.211 1.00 14.06 112 ASN A O 1
ATOM 668 N N . LEU A 1 87 ? -2.321 39.266 38.979 1.00 10.35 113 LEU A N 1
ATOM 669 C CA . LEU A 1 87 ? -2.071 38.982 40.388 1.00 11.34 113 LEU A CA 1
ATOM 670 C C . LEU A 1 87 ? -1.519 40.194 41.148 1.00 12.61 113 LEU A C 1
ATOM 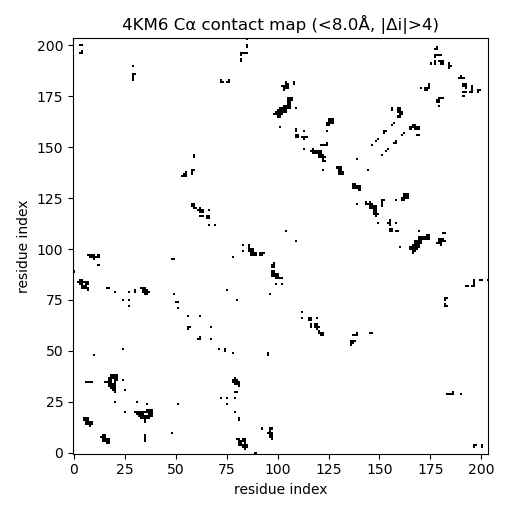671 O O . LEU A 1 87 ? -1.240 40.106 42.351 1.00 12.46 113 LEU A O 1
ATOM 676 N N . GLY A 1 88 ? -1.387 41.325 40.456 1.00 12.35 114 GLY A N 1
ATOM 677 C CA . GLY A 1 88 ? -0.840 42.541 41.050 1.00 14.86 114 GLY A CA 1
ATOM 678 C C . GLY A 1 88 ? -1.369 42.934 42.418 1.00 13.28 114 GLY A C 1
ATOM 679 O O . GLY A 1 88 ? -0.578 43.320 43.290 1.00 15.51 114 GLY A O 1
ATOM 680 N N . PRO A 1 89 ? -2.694 42.845 42.625 1.00 12.61 115 PRO A N 1
ATOM 681 C CA . PRO A 1 89 ? -3.224 43.224 43.940 1.00 11.40 115 PRO A CA 1
ATOM 682 C C . PRO A 1 89 ? -2.695 42.382 45.101 1.00 12.18 115 PRO A C 1
ATOM 683 O O . PRO A 1 89 ? -2.843 42.835 46.245 1.00 15.09 115 PRO A O 1
ATOM 687 N N . TRP A 1 90 ? -2.077 41.225 44.823 1.00 9.99 116 TRP A N 1
ATOM 688 C CA . TRP A 1 90 ? -1.621 40.308 45.877 1.00 10.50 116 TRP A CA 1
ATOM 689 C C . TRP A 1 90 ? -0.109 40.177 45.952 1.00 9.62 116 TRP A C 1
ATOM 690 O O . TRP A 1 90 ? 0.411 39.387 46.734 1.00 11.41 116 TRP A O 1
ATOM 701 N N . ILE A 1 91 ? 0.590 40.968 45.155 1.00 11.46 117 ILE A N 1
ATOM 702 C CA . ILE A 1 91 ? 2.034 40.904 45.123 1.00 11.24 117 ILE A CA 1
ATOM 703 C C . ILE A 1 91 ? 2.599 41.558 46.381 1.00 14.09 117 ILE A C 1
ATOM 704 O O . ILE A 1 91 ? 2.244 42.690 46.718 1.00 13.29 117 ILE A O 1
ATOM 709 N N . GLN A 1 92 ? 3.460 40.826 47.090 1.00 13.56 118 GLN A N 1
ATOM 710 C CA . GLN A 1 92 ? 4.180 41.398 48.221 1.00 12.88 118 GLN A CA 1
ATOM 711 C C . GLN A 1 92 ? 5.556 41.797 47.752 1.00 12.98 118 GLN A C 1
ATOM 712 O O . GLN A 1 92 ? 6.454 40.956 47.624 1.00 15.15 118 GLN A O 1
ATOM 718 N N . GLN A 1 93 ? 5.742 43.078 47.495 1.00 17.46 119 GLN A N 1
ATOM 719 C CA . GLN A 1 93 ? 6.979 43.472 46.850 1.00 21.49 119 GLN A CA 1
ATOM 720 C C . GLN A 1 93 ? 8.226 43.401 47.736 1.00 21.19 119 GLN A C 1
ATOM 721 O O . GLN A 1 93 ? 9.329 43.403 47.213 1.00 24.88 119 GLN A O 1
ATOM 727 N N . VAL A 1 94 ? 8.065 43.327 49.057 1.00 17.17 120 VAL A N 1
ATOM 728 C CA . VAL A 1 94 ? 9.251 43.294 49.927 1.00 20.56 120 VAL A CA 1
ATOM 729 C C . VAL A 1 94 ? 9.913 41.923 49.938 1.00 19.66 120 VAL A C 1
ATOM 730 O O . VAL A 1 94 ? 11.064 41.796 50.374 1.00 23.34 120 VAL A O 1
ATOM 734 N N . ASP A 1 95 ? 9.187 40.908 49.475 1.00 17.23 121 ASP A N 1
ATOM 735 C CA . ASP A 1 95 ? 9.694 39.546 49.511 1.00 20.46 121 ASP A CA 1
ATOM 736 C C . ASP A 1 95 ? 10.261 39.158 48.149 1.00 19.90 121 ASP A C 1
ATOM 737 O O . ASP A 1 95 ? 9.516 38.985 47.178 1.00 19.03 121 ASP A O 1
ATOM 742 N N . GLN A 1 96 ? 11.580 38.997 48.100 1.00 25.04 122 GLN A N 1
ATOM 743 C CA . GLN A 1 96 ? 12.270 38.679 46.859 1.00 26.47 122 GLN A CA 1
ATOM 744 C C . GLN A 1 96 ? 12.848 37.273 46.913 1.00 24.39 122 GLN A C 1
ATOM 745 O O . GLN A 1 96 ? 13.818 36.968 46.222 1.00 29.30 122 GLN A O 1
ATOM 751 N N . SER A 1 97 ? 12.225 36.408 47.713 1.00 21.62 123 SER A N 1
ATOM 752 C CA . SER A 1 97 ? 12.753 35.059 47.936 1.00 24.22 123 SER A CA 1
ATOM 753 C C . SER A 1 97 ? 12.117 33.989 47.053 1.00 25.74 123 SER A C 1
ATOM 754 O O . SER A 1 97 ? 12.518 32.826 47.102 1.00 29.69 123 SER A O 1
ATOM 757 N N . TRP A 1 98 ? 11.131 34.357 46.244 1.00 18.11 124 TRP A N 1
ATOM 758 C CA . TRP A 1 98 ? 10.526 33.384 45.333 1.00 19.16 124 TRP A CA 1
ATOM 759 C C . TRP A 1 98 ? 11.156 33.490 43.945 1.00 16.05 124 TRP A C 1
ATOM 760 O O . TRP A 1 98 ? 11.903 34.431 43.672 1.00 17.46 124 TRP A O 1
ATOM 771 N N . ARG A 1 99 ? 10.856 32.527 43.070 1.00 18.14 125 ARG A N 1
ATOM 772 C CA . ARG A 1 99 ? 11.517 32.515 41.774 1.00 16.42 125 ARG A CA 1
ATOM 773 C C . ARG A 1 99 ? 11.080 33.735 40.974 1.00 16.69 125 ARG A C 1
ATOM 774 O O . ARG A 1 99 ? 11.878 34.300 40.215 1.00 17.97 125 ARG A O 1
ATOM 782 N N . LYS A 1 100 ? 9.822 34.135 41.160 1.00 15.12 126 LYS A N 1
ATOM 783 C CA . LYS A 1 100 ? 9.338 35.410 40.638 1.00 15.30 126 LYS A CA 1
ATOM 784 C C . LYS A 1 100 ? 8.594 36.161 41.735 1.00 14.49 126 LYS A C 1
ATOM 785 O O . LYS A 1 100 ? 9.174 36.434 42.787 1.00 16.36 126 LYS A O 1
ATOM 791 N N . GLU A 1 101 ? 7.339 36.515 41.501 1.00 13.47 127 GLU A N 1
ATOM 792 C CA . GLU A 1 101 ? 6.599 37.284 42.498 1.00 13.95 127 GLU A CA 1
ATOM 793 C C . GLU A 1 101 ? 6.355 36.475 43.777 1.00 12.47 127 GLU A C 1
ATOM 794 O O . GLU A 1 101 ? 6.296 35.242 43.742 1.00 13.83 127 GLU A O 1
ATOM 800 N N . ARG A 1 102 ? 6.244 37.168 44.911 1.00 11.33 128 ARG A N 1
ATOM 801 C CA . ARG A 1 102 ? 5.626 36.535 46.073 1.00 13.01 128 ARG A CA 1
ATOM 802 C C . ARG A 1 102 ? 4.209 37.056 46.105 1.00 15.83 128 ARG A C 1
ATOM 803 O O . ARG A 1 102 ? 4.008 38.274 46.173 1.00 14.05 128 ARG A O 1
ATOM 811 N N . VAL A 1 103 ? 3.226 36.165 46.011 1.00 10.76 129 VAL A N 1
ATOM 812 C CA . VAL A 1 103 ? 1.831 36.578 46.186 1.00 11.35 129 VAL A CA 1
ATOM 813 C C . VAL A 1 103 ? 1.307 36.038 47.506 1.00 10.91 129 VAL A C 1
ATOM 814 O O . VAL A 1 103 ? 1.781 35.001 47.998 1.00 11.86 129 VAL A O 1
ATOM 818 N N . LEU A 1 104 ? 0.364 36.765 48.092 1.00 10.16 130 LEU A N 1
ATOM 819 C CA . LEU A 1 104 ? -0.235 36.399 49.372 1.00 9.78 130 LEU A CA 1
ATOM 820 C C . LEU A 1 104 ? -1.755 36.464 49.299 1.00 10.69 130 LEU A C 1
ATOM 821 O O . LEU A 1 104 ? -2.342 37.497 48.922 1.00 10.60 130 LEU A O 1
ATOM 826 N N . ASN A 1 105 ? -2.375 35.342 49.650 1.00 10.73 131 ASN A N 1
ATOM 827 C CA . ASN A 1 105 ? -3.810 35.266 49.866 1.00 11.20 131 ASN A CA 1
ATOM 828 C C . ASN A 1 105 ? -4.626 35.570 48.618 1.00 11.89 131 ASN A C 1
ATOM 829 O O . ASN A 1 105 ? -5.683 36.191 48.693 1.00 12.20 131 ASN A O 1
ATOM 834 N N . VAL A 1 106 ? -4.141 35.092 47.476 1.00 9.43 132 VAL A N 1
ATOM 835 C CA . VAL A 1 106 ? -4.876 35.190 46.222 1.00 10.18 132 VAL A CA 1
ATOM 836 C C . VAL A 1 106 ? -6.181 34.400 46.382 1.00 12.13 132 VAL A C 1
ATOM 837 O O . VAL A 1 106 ? -6.147 33.223 46.759 1.00 12.21 132 VAL A O 1
ATOM 841 N N . PRO A 1 107 ? -7.335 35.035 46.098 1.00 12.77 133 PRO A N 1
ATOM 842 C CA . PRO A 1 107 ? -8.633 34.396 46.352 1.00 11.06 133 PRO A CA 1
ATOM 843 C C . PRO A 1 107 ? -9.013 33.394 45.269 1.00 10.93 133 PRO A C 1
ATOM 844 O O . PRO A 1 107 ? -9.854 33.665 44.411 1.00 13.97 133 PRO A O 1
ATOM 848 N N . LEU A 1 108 ? -8.422 32.215 45.366 1.00 13.29 134 LEU A N 1
ATOM 849 C CA . LEU A 1 108 ? -8.667 31.142 44.422 1.00 11.76 134 LEU A CA 1
ATOM 850 C C . LEU A 1 108 ? -10.138 30.704 44.449 1.00 13.63 134 LEU A C 1
ATOM 851 O O . LEU A 1 108 ? -10.718 30.486 45.518 1.00 15.72 134 LEU A O 1
ATOM 856 N N . CYS A 1 109 ? -10.751 30.578 43.271 1.00 12.41 135 CYS A N 1
ATOM 857 C CA . CYS A 1 109 ? -12.133 30.125 43.192 1.00 13.29 135 CYS A CA 1
ATOM 858 C C . CYS A 1 109 ? -12.343 28.773 43.864 1.00 11.01 135 CYS A C 1
ATOM 859 O O . CYS A 1 109 ? -11.466 27.905 43.854 1.00 13.26 135 CYS A O 1
ATOM 862 N N . LYS A 1 110 ? -13.520 28.631 44.460 1.00 13.05 136 LYS A N 1
ATOM 863 C CA . LYS A 1 110 ? -13.844 27.447 45.236 1.00 12.79 136 LYS A CA 1
ATOM 864 C C . LYS A 1 110 ? -13.696 26.182 44.401 1.00 14.19 136 LYS A C 1
ATOM 865 O O . LYS A 1 110 ? -13.109 25.199 44.866 1.00 14.98 136 LYS A O 1
ATOM 871 N N . GLU A 1 111 ? -14.197 26.210 43.169 1.00 13.07 137 GLU A N 1
ATOM 872 C CA . GLU A 1 111 ? -14.158 25.014 42.314 1.00 17.47 137 GLU A CA 1
ATOM 873 C C . GLU A 1 111 ? -12.732 24.605 41.978 1.00 16.95 137 GLU A C 1
ATOM 874 O O . GLU A 1 111 ? -12.402 23.412 41.995 1.00 17.53 137 GLU A O 1
ATOM 880 N N . ASP A 1 112 ? -11.894 25.582 41.645 1.00 14.39 138 ASP A N 1
ATOM 881 C CA . ASP A 1 112 ? -10.508 25.300 41.299 1.00 14.39 138 ASP A CA 1
ATOM 882 C C . ASP A 1 112 ? -9.811 24.565 42.430 1.00 16.70 138 ASP A C 1
ATOM 883 O O . ASP A 1 112 ? -9.066 23.617 42.201 1.00 18.71 138 ASP A O 1
ATOM 888 N N . CYS A 1 113 ? -10.083 24.992 43.656 1.00 10.91 139 CYS A N 1
ATOM 889 C CA . CYS A 1 113 ? -9.473 24.390 44.828 1.00 11.80 139 CYS A CA 1
ATOM 890 C C . CYS A 1 113 ? -10.032 23.004 45.155 1.00 13.86 139 CYS A C 1
ATOM 891 O O . CYS A 1 113 ? -9.279 22.037 45.365 1.00 12.63 139 CYS A O 1
ATOM 894 N N . GLU A 1 114 ? -11.359 22.882 45.185 1.00 10.74 140 GLU A N 1
ATOM 895 C CA . GLU A 1 114 ? -11.974 21.617 45.585 1.00 12.23 140 GLU A CA 1
ATOM 896 C C . GLU A 1 114 ? -11.688 20.509 44.588 1.00 13.71 140 GLU A C 1
ATOM 897 O O . GLU A 1 114 ? -11.432 19.381 44.974 1.00 13.78 140 GLU A O 1
ATOM 903 N N . GLN A 1 115 ? -11.671 20.844 43.305 1.00 13.56 141 GLN A N 1
ATOM 904 C CA . GLN A 1 115 ? -11.435 19.820 42.283 1.00 11.96 141 GLN A CA 1
ATOM 905 C C . GLN A 1 115 ? -9.962 19.421 42.197 1.00 13.84 141 GLN A C 1
ATOM 906 O O . GLN A 1 115 ? -9.653 18.275 41.870 1.00 14.40 141 GLN A O 1
ATOM 912 N N . TRP A 1 116 ? -9.063 20.364 42.490 1.00 12.83 142 TRP A N 1
ATOM 913 C CA . TRP A 1 116 ? -7.636 20.094 42.583 1.00 9.89 142 TRP A CA 1
ATOM 914 C C . TRP A 1 116 ? -7.431 19.073 43.688 1.00 12.06 142 TRP A C 1
ATOM 915 O O . TRP A 1 116 ? -6.733 18.068 43.499 1.00 11.15 142 TRP A O 1
ATOM 926 N N . TRP A 1 117 ? -8.049 19.322 44.837 1.00 12.14 143 TRP A N 1
ATOM 927 C CA . TRP A 1 117 ? -7.928 18.414 45.982 1.00 9.63 143 TRP A CA 1
ATOM 928 C C . TRP A 1 117 ? -8.453 17.016 45.670 1.00 11.79 143 TRP A C 1
ATOM 929 O O . TRP A 1 117 ? -7.806 16.018 45.991 1.00 12.47 143 TRP A O 1
ATOM 940 N N . GLU A 1 118 ? -9.624 16.944 45.045 1.00 13.15 144 GLU A N 1
ATOM 941 C CA . GLU A 1 118 ? -10.223 15.686 44.659 1.00 14.45 144 GLU A CA 1
ATOM 942 C C . GLU A 1 118 ? -9.332 14.938 43.687 1.00 12.77 144 GLU A C 1
ATOM 943 O O . GLU A 1 118 ? -9.069 13.742 43.859 1.00 12.46 144 GLU A O 1
ATOM 949 N N . ASP A 1 119 ? -8.856 15.639 42.664 1.00 13.40 145 ASP A N 1
ATOM 950 C CA . ASP A 1 119 ? -8.157 14.960 41.588 1.00 11.09 145 ASP A CA 1
ATOM 951 C C . ASP A 1 119 ? -6.788 14.440 42.011 1.00 12.44 145 ASP A C 1
ATOM 952 O O . ASP A 1 119 ? -6.173 13.662 41.287 1.00 11.98 145 ASP A O 1
ATOM 957 N N . CYS A 1 120 ? -6.332 14.860 43.186 1.00 10.80 146 CYS A N 1
ATOM 958 C CA . CYS A 1 120 ? -5.018 14.458 43.675 1.00 10.44 146 CYS A CA 1
ATOM 959 C C . CYS A 1 120 ? -5.114 13.377 44.734 1.00 11.86 146 CYS A C 1
ATOM 960 O O . CYS A 1 120 ? -4.099 12.958 45.286 1.00 11.76 146 CYS A O 1
ATOM 963 N N . ARG A 1 121 ? -6.325 12.891 44.983 1.00 12.21 147 ARG A N 1
ATOM 964 C CA . ARG A 1 121 ? -6.555 11.850 45.993 1.00 12.97 147 ARG A CA 1
ATOM 965 C C . ARG A 1 121 ? -5.640 10.629 45.859 1.00 15.28 147 ARG A C 1
ATOM 966 O O . ARG A 1 121 ? -5.208 10.054 46.863 1.00 16.96 147 ARG A O 1
ATOM 974 N N . THR A 1 122 ? -5.337 10.232 44.627 1.00 13.63 148 THR A N 1
ATOM 975 C CA . THR A 1 122 ? -4.599 8.975 44.403 1.00 15.35 148 THR A CA 1
ATOM 976 C C . THR A 1 122 ? -3.108 9.212 44.175 1.00 15.22 148 THR A C 1
ATOM 977 O O . THR A 1 122 ? -2.362 8.293 43.808 1.00 16.63 148 THR A O 1
ATOM 981 N N . SER A 1 123 ? -2.673 10.452 44.362 1.00 11.47 149 SER A N 1
ATOM 982 C CA . SER A 1 123 ? -1.270 10.783 44.265 1.00 11.29 149 SER A CA 1
ATOM 983 C C . SER A 1 123 ? -0.668 10.849 45.661 1.00 12.62 149 SER A C 1
ATOM 984 O O . SER A 1 123 ? -1.383 10.677 46.670 1.00 17.75 149 SER A O 1
ATOM 987 N N . TYR A 1 124 ? 0.643 11.062 45.707 1.00 12.25 150 TYR A N 1
ATOM 988 C CA . TYR A 1 124 ? 1.391 10.938 46.941 1.00 14.59 150 TYR A CA 1
ATOM 989 C C . TYR A 1 124 ? 2.336 12.104 47.090 1.00 13.97 150 TYR A C 1
ATOM 990 O O . TYR A 1 124 ? 2.783 12.683 46.096 1.00 12.97 150 TYR A O 1
ATOM 999 N N . THR A 1 125 ? 2.625 12.481 48.329 1.00 12.84 151 THR A N 1
ATOM 1000 C CA . THR A 1 125 ? 3.624 13.527 48.567 1.00 12.01 151 THR A CA 1
ATOM 1001 C C . THR A 1 125 ? 4.250 13.311 49.936 1.00 11.03 151 THR A C 1
ATOM 1002 O O . THR A 1 125 ? 3.811 12.453 50.690 1.00 12.47 151 THR A O 1
ATOM 1006 N N . CYS A 1 126 ? 5.268 14.098 50.263 1.00 13.70 152 CYS A N 1
ATOM 1007 C CA . CYS A 1 126 ? 6.028 13.871 51.483 1.00 13.31 152 CYS A CA 1
ATOM 1008 C C . CYS A 1 126 ? 6.066 15.108 52.377 1.00 13.05 152 CYS A C 1
ATOM 1009 O O . CYS A 1 126 ? 6.743 15.116 53.409 1.00 15.94 152 CYS A O 1
ATOM 1012 N N . LYS A 1 127 ? 5.344 16.155 51.984 1.00 13.25 153 LYS A N 1
ATOM 1013 C CA . LYS A 1 127 ? 5.321 17.381 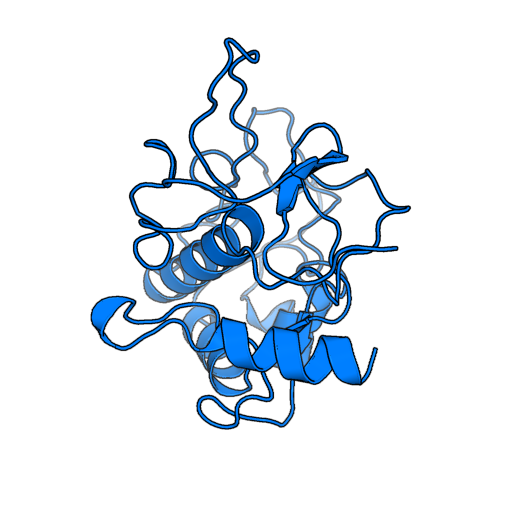52.791 1.00 15.48 153 LYS A CA 1
ATOM 1014 C C . LYS A 1 127 ? 4.116 18.220 52.460 1.00 13.94 153 LYS A C 1
ATOM 1015 O O . LYS A 1 127 ? 3.535 18.074 51.380 1.00 12.69 153 LYS A O 1
ATOM 1021 N N . SER A 1 128 ? 3.728 19.084 53.397 1.00 12.82 154 SER A N 1
ATOM 1022 C CA . SER A 1 128 ? 2.589 19.969 53.177 1.00 14.62 154 SER A CA 1
ATOM 1023 C C . SER A 1 128 ? 2.991 21.352 52.649 1.00 17.09 154 SER A C 1
ATOM 1024 O O . SER A 1 128 ? 2.159 22.054 52.074 1.00 17.91 154 SER A O 1
ATOM 1027 N N . ASN A 1 129 ? 4.237 21.768 52.855 1.00 16.62 155 ASN A N 1
ATOM 1028 C CA . ASN A 1 129 ? 4.676 23.059 52.315 1.00 16.02 155 ASN A CA 1
ATOM 1029 C C . ASN A 1 129 ? 5.703 22.786 51.232 1.00 17.97 155 ASN A C 1
ATOM 1030 O O . ASN A 1 129 ? 6.803 22.307 51.524 1.00 20.99 155 ASN A O 1
ATOM 1035 N N . TRP A 1 130 ? 5.340 23.059 49.983 1.00 14.67 156 TRP A N 1
ATOM 1036 C CA . TRP A 1 130 ? 6.200 22.706 48.843 1.00 11.58 156 TRP A CA 1
ATOM 1037 C C . TRP A 1 130 ? 7.182 23.805 48.415 1.00 13.16 156 TRP A C 1
ATOM 1038 O O . TRP A 1 130 ? 7.950 23.609 47.466 1.00 13.15 156 TRP A O 1
ATOM 1049 N N . HIS A 1 131 ? 7.166 24.955 49.082 1.00 13.28 157 HIS A N 1
ATOM 1050 C CA . HIS A 1 131 ? 8.084 26.030 48.718 1.00 16.46 157 HIS A CA 1
ATOM 1051 C C . HIS A 1 131 ? 9.498 25.756 49.226 1.00 19.89 157 HIS A C 1
ATOM 1052 O O . HIS A 1 131 ? 10.482 26.136 48.584 1.00 26.56 157 HIS A O 1
ATOM 1059 N N . LYS A 1 132 ? 9.596 25.104 50.377 1.00 18.56 158 LYS A N 1
ATOM 1060 C CA . LYS A 1 132 ? 10.882 24.977 51.059 1.00 24.80 158 LYS A CA 1
ATOM 1061 C C . LYS A 1 132 ? 11.102 23.572 51.570 1.00 20.96 158 LYS A C 1
ATOM 1062 O O . LYS A 1 132 ? 10.152 22.814 51.729 1.00 21.82 158 LYS A O 1
ATOM 1068 N N . GLY A 1 133 ? 12.360 23.223 51.830 1.00 20.75 159 GLY A N 1
ATOM 1069 C CA . GLY A 1 133 ? 12.649 21.965 52.495 1.00 22.69 159 GLY A CA 1
ATOM 1070 C C . GLY A 1 133 ? 12.915 20.757 51.614 1.00 20.89 159 GLY A C 1
ATOM 1071 O O . GLY A 1 133 ? 13.045 19.649 52.130 1.00 23.04 159 GLY A O 1
ATOM 1072 N N . TRP A 1 134 ? 13.006 20.953 50.303 1.00 16.93 160 TRP A N 1
ATOM 1073 C CA . TRP A 1 134 ? 13.326 19.846 49.407 1.00 14.99 160 TRP A CA 1
ATOM 1074 C C . TRP A 1 134 ? 14.819 19.602 49.364 1.00 15.24 160 TRP A C 1
ATOM 1075 O O . TRP A 1 134 ? 15.615 20.482 49.692 1.00 18.52 160 TRP A O 1
ATOM 1086 N N . ASN A 1 135 ? 15.201 18.407 48.931 1.00 14.75 161 ASN A N 1
ATOM 1087 C CA . ASN A 1 135 ? 16.594 18.123 48.656 1.00 13.67 161 ASN A CA 1
ATOM 1088 C C . ASN A 1 135 ? 16.796 18.319 47.159 1.00 15.48 161 ASN A C 1
ATOM 1089 O O . ASN A 1 135 ? 16.270 17.540 46.364 1.00 14.84 161 ASN A O 1
ATOM 1094 N N . TRP A 1 136 ? 17.539 19.357 46.771 1.00 13.12 162 TRP A N 1
ATOM 1095 C CA . TRP A 1 136 ? 17.709 19.666 45.353 1.00 12.45 162 TRP A CA 1
ATOM 1096 C C . TRP A 1 136 ? 19.066 19.228 44.780 1.00 13.87 162 TRP A C 1
ATOM 1097 O O . TRP A 1 136 ? 19.430 19.638 43.671 1.00 16.97 162 TRP A O 1
ATOM 1108 N N . THR A 1 137 ? 19.833 18.431 45.515 1.00 12.72 163 THR A N 1
ATOM 1109 C CA . THR A 1 137 ? 21.205 18.162 45.085 1.00 14.43 163 THR A CA 1
ATOM 1110 C C . THR A 1 137 ? 21.320 17.401 43.754 1.00 15.21 163 THR A C 1
ATOM 1111 O O . THR A 1 137 ? 22.339 17.513 43.065 1.00 16.75 163 THR A O 1
ATOM 1115 N N . SER A 1 138 ? 20.277 16.662 43.380 1.00 17.47 164 SER A N 1
ATOM 1116 C CA . SER A 1 138 ? 20.316 15.915 42.128 1.00 18.67 164 SER A CA 1
ATOM 1117 C C . SER A 1 138 ? 19.978 16.813 40.931 1.00 23.66 164 SER A C 1
ATOM 1118 O O . SER A 1 138 ? 20.103 16.391 39.773 1.00 29.36 164 SER A O 1
ATOM 1121 N N . GLY A 1 139 ? 19.572 18.051 41.206 1.00 18.16 165 GLY A N 1
ATOM 1122 C CA . GLY A 1 139 ? 19.117 18.960 40.165 1.00 20.03 165 GLY A CA 1
ATOM 1123 C C . GLY A 1 139 ? 17.609 19.155 40.198 1.00 21.87 165 GLY A C 1
ATOM 1124 O O . GLY A 1 139 ? 17.093 20.245 39.962 1.00 25.09 165 GLY A O 1
ATOM 1125 N N . PHE A 1 140 ? 16.888 18.083 40.497 1.00 20.03 166 PHE A N 1
ATOM 1126 C CA . PHE A 1 140 ? 15.445 18.182 40.675 1.00 17.11 166 PHE A CA 1
ATOM 1127 C C . PHE A 1 140 ? 15.160 17.925 42.153 1.00 15.66 166 PHE A C 1
ATOM 1128 O O . PHE A 1 140 ? 16.032 17.417 42.868 1.00 15.42 166 PHE A O 1
ATOM 1136 N N . ASN A 1 141 ? 13.969 18.283 42.619 1.00 16.83 167 ASN A N 1
ATOM 1137 C CA . ASN A 1 141 ? 13.657 18.128 44.039 1.00 14.89 167 ASN A CA 1
ATOM 1138 C C . ASN A 1 141 ? 13.290 16.699 44.411 1.00 16.32 167 ASN A C 1
ATOM 1139 O O . ASN A 1 141 ? 12.513 16.041 43.714 1.00 17.10 167 ASN A O 1
ATOM 1144 N N . LYS A 1 142 ? 13.866 16.209 45.503 1.00 14.51 168 LYS A N 1
ATOM 1145 C CA . LYS A 1 142 ? 13.479 14.911 46.043 1.00 14.40 168 LYS A CA 1
ATOM 1146 C C . LYS A 1 142 ? 13.132 15.108 47.511 1.00 17.13 168 LYS A C 1
ATOM 1147 O O . LYS A 1 142 ? 13.528 16.114 48.122 1.00 15.61 168 LYS A O 1
ATOM 1153 N N . CYS A 1 143 ? 12.376 14.173 48.073 1.00 16.60 169 CYS A N 1
ATOM 1154 C CA . CYS A 1 143 ? 12.042 14.238 49.486 1.00 16.78 169 CYS A CA 1
ATOM 1155 C C . CYS A 1 143 ? 13.299 14.145 50.343 1.00 18.89 169 CYS A C 1
ATOM 1156 O O . CYS A 1 143 ? 14.217 13.348 50.072 1.00 22.82 169 CYS A O 1
ATOM 1159 N N . ALA A 1 144 ? 13.326 14.966 51.385 1.00 21.43 170 ALA A N 1
ATOM 1160 C CA . ALA A 1 144 ? 14.398 14.928 52.365 1.00 24.61 170 ALA A CA 1
ATOM 1161 C C . ALA A 1 144 ? 14.390 13.607 53.118 1.00 25.77 170 ALA A C 1
ATOM 1162 O O . ALA A 1 144 ? 13.356 12.944 53.217 1.00 24.23 170 ALA A O 1
ATOM 1164 N N . VAL A 1 145 ? 15.544 13.226 53.655 1.00 27.86 171 VAL A N 1
ATOM 1165 C CA . VAL A 1 145 ? 15.624 12.015 54.460 1.00 28.68 171 VAL A CA 1
ATOM 1166 C C . VAL A 1 145 ? 14.679 12.106 55.661 1.00 33.45 171 VAL A C 1
ATOM 1167 O O . VAL A 1 145 ? 14.603 13.142 56.326 1.00 37.01 171 VAL A O 1
ATOM 1171 N N . GLY A 1 146 ? 13.918 11.040 55.904 1.00 34.36 172 GLY A N 1
ATOM 1172 C CA . GLY A 1 146 ? 12.944 11.044 56.983 1.00 34.26 172 GLY A CA 1
ATOM 1173 C C . GLY A 1 146 ? 11.565 11.579 56.639 1.00 34.21 172 GLY A C 1
ATOM 1174 O O . GLY A 1 146 ? 10.642 11.477 57.448 1.00 36.76 172 GLY A O 1
ATOM 1175 N N . ALA A 1 147 ? 11.414 12.168 55.453 1.00 28.33 173 ALA A N 1
ATOM 1176 C CA . ALA A 1 147 ? 10.121 12.694 55.023 1.00 26.95 173 ALA A CA 1
ATOM 1177 C C . ALA A 1 147 ? 9.298 11.631 54.297 1.00 29.53 173 ALA A C 1
ATOM 1178 O O . ALA A 1 147 ? 9.450 11.441 53.093 1.00 33.77 173 ALA A O 1
ATOM 1180 N N . ALA A 1 148 ? 8.402 10.970 55.024 1.00 23.63 174 ALA A N 1
ATOM 1181 C CA . ALA A 1 148 ? 7.657 9.833 54.489 1.00 19.86 174 ALA A CA 1
ATOM 1182 C C . ALA A 1 148 ? 6.663 10.201 53.387 1.00 15.90 174 ALA A C 1
ATOM 1183 O O . ALA A 1 148 ? 5.840 11.110 53.540 1.00 16.67 174 ALA A O 1
ATOM 1185 N N . CYS A 1 149 ? 6.705 9.454 52.287 1.00 15.01 175 CYS A N 1
ATOM 1186 C CA . CYS A 1 149 ? 5.675 9.572 51.263 1.00 13.96 175 CYS A CA 1
ATOM 1187 C C . CYS A 1 149 ? 4.354 9.015 51.787 1.00 12.19 175 CYS A C 1
ATOM 1188 O O . CYS A 1 149 ? 4.318 7.930 52.364 1.00 15.13 175 CYS A O 1
ATOM 1191 N N . GLN A 1 150 ? 3.283 9.773 51.578 1.00 12.32 176 GLN A N 1
ATOM 1192 C CA . GLN A 1 150 ? 1.943 9.414 52.019 1.00 11.36 176 GLN A CA 1
ATOM 1193 C C . GLN A 1 150 ? 0.932 9.839 50.963 1.00 11.56 176 GLN A C 1
ATOM 1194 O O . GLN A 1 150 ? 1.233 10.678 50.118 1.00 12.97 176 GLN A O 1
ATOM 1200 N N . PRO A 1 151 ? -0.293 9.284 51.016 1.00 12.16 177 PRO A N 1
ATOM 1201 C CA . PRO A 1 151 ? -1.343 9.802 50.127 1.00 13.65 177 PRO A CA 1
ATOM 1202 C C . PRO A 1 151 ? -1.523 11.316 50.262 1.00 14.08 177 PRO A C 1
ATOM 1203 O O . PRO A 1 151 ? -1.300 11.885 51.337 1.00 13.85 177 PRO A O 1
ATOM 1207 N N . PHE A 1 152 ? -1.892 11.976 49.169 1.00 12.90 178 PHE A N 1
ATOM 1208 C CA . PHE A 1 152 ? -2.031 13.426 49.176 1.00 14.50 178 PHE A CA 1
ATOM 1209 C C . PHE A 1 152 ? -2.875 13.952 50.338 1.00 13.46 178 PHE A C 1
ATOM 1210 O O . PHE A 1 152 ? -2.491 14.920 51.005 1.00 14.93 178 PHE A O 1
ATOM 1218 N N . HIS A 1 153 ? -4.007 13.303 50.599 1.00 12.61 179 HIS A N 1
ATOM 1219 C CA . HIS A 1 153 ? -4.886 13.755 51.671 1.00 14.89 179 HIS A CA 1
ATOM 1220 C C . HIS A 1 153 ? -4.352 13.527 53.092 1.00 13.69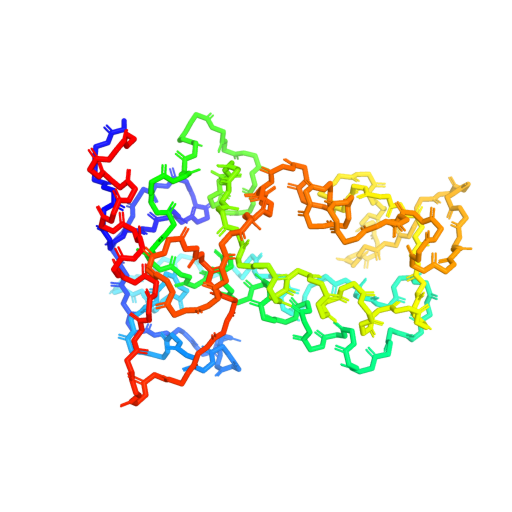 179 HIS A C 1
ATOM 1221 O O . HIS A 1 153 ? -4.937 14.010 54.059 1.00 14.34 179 HIS A O 1
ATOM 1228 N N . PHE A 1 154 ? -3.235 12.814 53.217 1.00 11.19 180 PHE A N 1
ATOM 1229 C CA . PHE A 1 154 ? -2.553 12.689 54.498 1.00 12.31 180 PHE A CA 1
ATOM 1230 C C . PHE A 1 154 ? -1.978 14.045 54.864 1.00 13.60 180 PHE A C 1
ATOM 1231 O O . PHE A 1 154 ? -2.150 14.536 55.988 1.00 13.76 180 PHE A O 1
ATOM 1239 N N . TYR A 1 155 ? -1.315 14.670 53.897 1.00 9.90 181 TYR A N 1
ATOM 1240 C CA . TYR A 1 155 ? -0.664 15.951 54.144 1.00 12.73 181 TYR A CA 1
ATOM 1241 C C . TYR A 1 155 ? -1.607 17.134 53.909 1.00 13.71 181 TYR A C 1
ATOM 1242 O O . TYR A 1 155 ? -1.392 18.204 54.466 1.00 13.68 181 TYR A O 1
ATOM 1251 N N . PHE A 1 156 ? -2.643 16.926 53.098 1.00 11.91 182 PHE A N 1
ATOM 1252 C CA . PHE A 1 156 ? -3.642 17.963 52.797 1.00 9.68 182 PHE A CA 1
ATOM 1253 C C . PHE A 1 156 ? -5.048 17.422 53.049 1.00 11.00 182 PHE A C 1
ATOM 1254 O O . PHE A 1 156 ? -5.710 16.939 52.123 1.00 12.32 182 PHE A O 1
ATOM 1262 N N . PRO A 1 157 ? -5.497 17.454 54.317 1.00 11.96 183 PRO A N 1
ATOM 1263 C CA . PRO A 1 157 ? -6.728 16.717 54.648 1.00 13.94 183 PRO A CA 1
ATOM 1264 C C . PRO A 1 157 ? -8.015 17.346 54.099 1.00 15.64 183 PRO A C 1
ATOM 1265 O O . PRO A 1 157 ? -9.027 16.650 54.040 1.00 15.08 183 PRO A O 1
ATOM 1269 N N . THR A 1 158 ? -7.991 18.632 53.740 1.00 13.32 184 THR A N 1
ATOM 1270 C CA . THR A 1 158 ? -9.160 19.283 53.130 1.00 9.72 184 THR A CA 1
ATOM 1271 C C . THR A 1 158 ? -8.689 20.135 51.968 1.00 10.43 184 THR A C 1
ATOM 1272 O O . THR A 1 158 ? -7.505 20.432 51.884 1.00 11.78 184 THR A O 1
ATOM 1276 N N . PRO A 1 159 ? -9.613 20.530 51.068 1.00 12.98 185 PRO A N 1
ATOM 1277 C CA . PRO A 1 159 ? -9.202 21.437 49.993 1.00 10.60 185 PRO A CA 1
ATOM 1278 C C . PRO A 1 159 ? -8.602 22.733 50.535 1.00 12.68 185 PRO A C 1
ATOM 1279 O O . PRO A 1 159 ? -7.625 23.242 49.967 1.00 13.20 185 PRO A O 1
ATOM 1283 N N . THR A 1 160 ? -9.172 23.277 51.610 1.00 12.68 186 THR A N 1
ATOM 1284 C CA . THR A 1 160 ? -8.600 24.499 52.193 1.00 13.46 186 THR A CA 1
ATOM 1285 C C . THR A 1 160 ? -7.127 24.335 52.585 1.00 14.38 186 THR A C 1
ATOM 1286 O O . THR A 1 160 ? -6.292 25.185 52.258 1.00 12.48 186 THR A O 1
ATOM 1290 N N . VAL A 1 161 ? -6.793 23.226 53.250 1.00 10.78 187 VAL A N 1
ATOM 1291 C CA . VAL A 1 161 ? -5.417 22.965 53.623 1.00 10.88 187 VAL A CA 1
ATOM 1292 C C . VAL A 1 161 ? -4.520 22.866 52.390 1.00 11.27 187 VAL A C 1
ATOM 1293 O O . VAL A 1 161 ? -3.437 23.425 52.378 1.00 11.32 187 VAL A O 1
ATOM 1297 N N . LEU A 1 162 ? -4.972 22.158 51.352 1.00 11.47 188 LEU A N 1
ATOM 1298 C CA . LEU A 1 162 ? -4.177 22.048 50.125 1.00 11.25 188 LEU A CA 1
ATOM 1299 C C . LEU A 1 162 ? -3.890 23.416 49.525 1.00 11.48 188 LEU A C 1
ATOM 1300 O O . LEU A 1 162 ? -2.733 23.821 49.383 1.00 10.74 188 LEU A O 1
ATOM 1305 N N . CYS A 1 163 ? -4.937 24.154 49.204 1.00 11.93 189 CYS A N 1
ATOM 1306 C CA . CYS A 1 163 ? -4.741 25.382 48.442 1.00 12.60 189 CYS A CA 1
ATOM 1307 C C . CYS A 1 163 ? -4.018 26.452 49.245 1.00 12.93 189 CYS A C 1
ATOM 1308 O O . CYS A 1 163 ? -3.189 27.174 48.699 1.00 12.32 189 CYS A O 1
ATOM 1311 N N . ASN A 1 164 ? -4.310 26.534 50.536 1.00 12.50 190 ASN A N 1
ATOM 1312 C CA . ASN A 1 164 ? -3.723 27.576 51.362 1.00 12.87 190 ASN A CA 1
ATOM 1313 C C . ASN A 1 164 ? -2.311 27.247 51.837 1.00 12.81 190 ASN A C 1
ATOM 1314 O O . ASN A 1 164 ? -1.484 28.146 51.959 1.00 12.95 190 ASN A O 1
ATOM 1319 N N . GLU A 1 165 ? -2.013 25.970 52.093 1.00 10.96 191 GLU A N 1
ATOM 1320 C CA . GLU A 1 165 ? -0.718 25.641 52.688 1.00 10.47 191 GLU A CA 1
ATOM 1321 C C . GLU A 1 165 ? 0.347 25.228 51.690 1.00 9.64 191 GLU A C 1
ATOM 1322 O O . GLU A 1 165 ? 1.523 25.400 51.974 1.00 11.75 191 GLU A O 1
ATOM 1328 N N . ILE A 1 166 ? -0.045 24.682 50.541 1.00 10.39 192 ILE A N 1
ATOM 1329 C CA . ILE A 1 166 ? 0.948 24.096 49.631 1.00 10.34 192 ILE A CA 1
ATOM 1330 C C . ILE A 1 166 ? 2.028 25.104 49.210 1.00 12.05 192 ILE A C 1
ATOM 1331 O O . ILE A 1 166 ? 3.217 24.779 49.168 1.00 12.20 192 ILE A O 1
ATOM 1336 N N . TRP A 1 167 ? 1.614 26.338 48.937 1.00 10.49 193 TRP A N 1
ATOM 1337 C CA . TRP A 1 167 ? 2.549 27.414 48.617 1.00 12.89 193 TRP A CA 1
ATOM 1338 C C . TRP A 1 167 ? 2.564 28.512 49.684 1.00 13.43 193 TRP A C 1
ATOM 1339 O O . TRP A 1 167 ? 2.661 29.701 49.359 1.00 13.26 193 TRP A O 1
ATOM 1350 N N . THR A 1 168 ? 2.468 28.106 50.948 1.00 14.59 194 THR A N 1
ATOM 1351 C CA . THR A 1 168 ? 2.659 29.010 52.090 1.00 14.21 194 THR A CA 1
ATOM 1352 C C . THR A 1 168 ? 1.820 30.277 51.969 1.00 12.67 194 THR A C 1
ATOM 1353 O O . THR A 1 168 ? 2.349 31.386 51.926 1.00 13.77 194 THR A O 1
ATOM 1357 N N . HIS A 1 169 ? 0.511 30.069 51.873 1.00 12.85 195 HIS A N 1
ATOM 1358 C CA . HIS A 1 169 ? -0.467 31.159 51.826 1.00 13.26 195 HIS A CA 1
ATOM 1359 C C . HIS A 1 169 ? -0.416 32.023 50.574 1.00 13.44 195 HIS A C 1
ATOM 1360 O O . HIS A 1 169 ? -0.942 33.140 50.585 1.00 13.63 195 HIS A O 1
ATOM 1367 N N . SER A 1 170 ? 0.188 31.509 49.496 1.00 11.72 196 SER A N 1
ATOM 1368 C CA . SER A 1 170 ? 0.075 32.173 48.190 1.00 11.57 196 SER A CA 1
ATOM 1369 C C . SER A 1 170 ? -1.391 32.305 47.784 1.00 12.32 196 SER A C 1
ATOM 1370 O O . SER A 1 170 ? -1.808 33.341 47.235 1.00 12.67 196 SER A O 1
ATOM 1373 N N . TYR A 1 171 ? -2.158 31.244 48.021 1.00 11.32 197 TYR A N 1
ATOM 1374 C CA . TYR A 1 171 ? -3.606 31.295 47.851 1.00 10.49 197 TYR A CA 1
ATOM 1375 C C . TYR A 1 171 ? -4.312 31.351 49.192 1.00 9.95 197 TYR A C 1
ATOM 1376 O O . TYR A 1 171 ? -3.844 30.800 50.185 1.00 10.59 197 TYR A O 1
ATOM 1385 N N . LYS A 1 172 ? -5.478 31.980 49.190 1.00 11.26 198 LYS A N 1
ATOM 1386 C CA . LYS A 1 172 ? -6.445 31.843 50.276 1.00 12.28 198 LYS A CA 1
ATOM 1387 C C . LYS A 1 172 ? -7.737 31.507 49.580 1.00 13.66 198 LYS A C 1
ATOM 1388 O O . LYS A 1 172 ? -8.366 32.391 49.006 1.00 15.23 198 LYS A O 1
ATOM 1394 N N . VAL A 1 173 ? -8.129 30.233 49.598 1.00 12.17 199 VAL A N 1
ATOM 1395 C CA . VAL A 1 173 ? -9.296 29.838 48.818 1.00 13.05 199 VAL A CA 1
ATOM 1396 C C . VAL A 1 173 ? -10.537 30.648 49.199 1.00 13.41 199 VAL A C 1
ATOM 1397 O O . VAL A 1 173 ? -10.804 30.901 50.383 1.00 14.74 199 VAL A O 1
ATOM 1401 N N . SER A 1 174 ? -11.265 31.091 48.176 1.00 13.79 200 SER A N 1
ATOM 1402 C CA . SER A 1 174 ? -12.431 31.945 48.350 1.00 14.03 200 SER A CA 1
ATOM 1403 C C . SER A 1 174 ? -13.683 31.137 48.641 1.00 17.30 200 SER A C 1
ATOM 1404 O O . SER A 1 174 ? -13.758 29.949 48.305 1.00 17.24 200 SER A O 1
ATOM 1407 N N . ASN A 1 175 ? -14.670 31.771 49.268 1.00 17.05 201 ASN A N 1
ATOM 1408 C CA . ASN A 1 175 ? -15.990 31.163 49.340 1.00 18.72 201 ASN A CA 1
ATOM 1409 C C . ASN A 1 175 ? -16.766 31.448 48.053 1.00 18.42 201 ASN A C 1
ATOM 1410 O O . ASN A 1 175 ? -17.853 30.898 47.841 1.00 18.96 201 ASN A O 1
ATOM 1415 N N . TYR A 1 176 ? -16.202 32.296 47.190 1.00 18.46 202 TYR A N 1
ATOM 1416 C CA . TYR A 1 176 ? -16.829 32.628 45.906 1.00 17.79 202 TYR A CA 1
ATOM 1417 C C . TYR A 1 176 ? -16.463 31.612 44.828 1.00 16.96 202 TYR A C 1
ATOM 1418 O O . TYR A 1 176 ? -15.436 30.951 44.920 1.00 17.46 202 TYR A O 1
ATOM 1427 N N . SER A 1 177 ? -17.315 31.491 43.813 1.00 17.03 203 SER A N 1
ATOM 1428 C CA . SER A 1 177 ? -17.101 30.510 42.754 1.00 17.65 203 SER A CA 1
ATOM 1429 C C . SER A 1 177 ? -16.847 31.201 41.422 1.00 16.32 203 SER A C 1
ATOM 1430 O O . SER A 1 177 ? -17.066 32.401 41.290 1.00 17.66 203 SER A O 1
ATOM 1433 N N . ARG A 1 178 ? -16.424 30.429 40.427 1.00 19.00 204 ARG A N 1
ATOM 1434 C CA . ARG A 1 178 ? -16.202 30.966 39.090 1.00 17.89 204 ARG A CA 1
ATOM 1435 C C . ARG A 1 178 ? -17.435 31.720 38.596 1.00 15.50 204 ARG A C 1
ATOM 1436 O O . ARG A 1 178 ? -18.562 31.349 38.913 1.00 16.68 204 ARG A O 1
ATOM 1444 N N . GLY A 1 179 ? -17.205 32.797 37.849 1.00 17.36 205 GLY A N 1
ATOM 1445 C CA . GLY A 1 179 ? -18.295 33.559 37.272 1.00 20.16 205 GLY A CA 1
ATOM 1446 C C . GLY A 1 179 ? -18.789 34.700 38.143 1.00 20.72 205 GLY A C 1
ATOM 1447 O O . GLY A 1 179 ? -19.608 35.500 37.693 1.00 22.53 205 GLY A O 1
ATOM 1448 N N . SER A 1 180 ? -18.286 34.781 39.375 1.00 15.66 206 SER A N 1
ATOM 1449 C CA . SER A 1 180 ? -18.723 35.797 40.334 1.00 18.72 206 SER A CA 1
ATOM 1450 C C . SER A 1 180 ? -17.984 37.123 40.150 1.00 17.29 206 SER A C 1
ATOM 1451 O O . SER A 1 180 ? -18.430 38.170 40.636 1.00 18.65 206 SER A O 1
ATOM 1454 N N . GLY A 1 181 ? -16.848 37.054 39.460 1.00 16.66 207 GLY A N 1
ATOM 1455 C CA . GLY A 1 181 ? -15.943 38.182 39.337 1.00 17.22 207 GLY A CA 1
ATOM 1456 C C . GLY A 1 181 ? -15.236 38.505 40.642 1.00 15.73 207 GLY A C 1
ATOM 1457 O O . GLY A 1 181 ? -14.708 39.615 40.800 1.00 19.73 207 GLY A O 1
ATOM 1458 N N . ARG A 1 182 ? -15.214 37.555 41.573 1.00 14.43 208 ARG A N 1
ATOM 1459 C CA . ARG A 1 182 ? -14.637 37.819 42.888 1.00 14.58 208 ARG A CA 1
ATOM 1460 C C . ARG A 1 182 ? -13.634 36.767 43.310 1.00 12.43 208 ARG A C 1
ATOM 1461 O O . ARG A 1 182 ? -13.197 36.742 44.464 1.00 17.48 208 ARG A O 1
ATOM 1469 N N . CYS A 1 183 ? -13.255 35.901 42.378 1.00 12.41 209 CYS A N 1
ATOM 1470 C CA . CYS A 1 183 ? -12.195 34.954 42.663 1.00 13.70 209 CYS A CA 1
ATOM 1471 C C . CYS A 1 183 ? -11.372 34.684 41.413 1.00 11.06 209 CYS A C 1
ATOM 1472 O O . CYS A 1 183 ? -11.870 34.813 40.283 1.00 11.97 209 CYS A O 1
ATOM 1475 N N . ILE A 1 184 ? -10.121 34.297 41.643 1.00 12.77 210 ILE A N 1
ATOM 1476 C CA . ILE A 1 184 ? -9.165 34.032 40.579 1.00 14.33 210 ILE A CA 1
ATOM 1477 C C . ILE A 1 184 ? -9.251 32.577 40.161 1.00 13.16 210 ILE A C 1
ATOM 1478 O O . ILE A 1 184 ? -9.205 31.667 41.006 1.00 14.28 210 ILE A O 1
ATOM 1483 N N . GLN A 1 185 ? -9.378 32.333 38.863 1.00 12.18 211 GLN A N 1
ATOM 1484 C CA . GLN A 1 185 ? -9.353 30.961 38.392 1.00 15.10 211 GLN A CA 1
ATOM 1485 C C . GLN A 1 185 ? -8.025 30.604 37.732 1.00 11.20 211 GLN A C 1
ATOM 1486 O O . GLN A 1 185 ? -7.338 31.485 37.177 1.00 14.47 211 GLN A O 1
ATOM 1492 N N . MET A 1 186 ? -7.690 29.316 37.763 1.00 13.48 212 MET A N 1
ATOM 1493 C CA . MET A 1 186 ? -6.366 28.854 37.371 1.00 15.86 212 MET A CA 1
ATOM 1494 C C . MET A 1 186 ? -6.234 28.582 35.878 1.00 18.64 212 MET A C 1
ATOM 1495 O O . MET A 1 186 ? -5.131 28.304 35.398 1.00 20.51 212 MET A O 1
ATOM 1500 N N . TRP A 1 187 ? -7.353 28.606 35.159 1.00 15.69 213 TRP A N 1
ATOM 1501 C CA . TRP A 1 187 ? -7.354 28.345 33.719 1.00 15.22 213 TRP A CA 1
ATOM 1502 C C . TRP A 1 187 ? -8.622 28.951 33.153 1.00 18.35 213 TRP A C 1
ATOM 1503 O O . TRP A 1 187 ? -9.572 29.225 33.904 1.00 20.23 213 TRP A O 1
ATOM 1514 N N . PHE A 1 188 ? -8.638 29.179 31.843 1.00 20.30 214 PHE A N 1
ATOM 1515 C CA . PHE A 1 188 ? -9.823 29.713 31.162 1.00 21.57 214 PHE A CA 1
ATOM 1516 C C . PHE A 1 188 ? -9.659 29.551 29.655 1.00 20.89 214 PHE A C 1
ATOM 1517 O O . PHE A 1 188 ? -8.559 29.285 29.170 1.00 20.42 214 PHE A O 1
ATOM 1525 N N . ASP A 1 189 ? -10.755 29.698 28.914 1.00 27.02 215 ASP A N 1
ATOM 1526 C CA . ASP A 1 189 ? -10.684 29.752 27.455 1.00 29.92 215 ASP A CA 1
ATOM 1527 C C . ASP A 1 189 ? -10.471 31.214 27.102 1.00 30.39 215 ASP A C 1
ATOM 1528 O O . ASP A 1 189 ? -11.291 32.065 27.451 1.00 35.47 215 ASP A O 1
ATOM 1533 N N . PRO A 1 190 ? -9.358 31.520 26.424 1.00 29.44 216 PRO A N 1
ATOM 1534 C CA . PRO A 1 190 ? -9.069 32.928 26.135 1.00 30.62 216 PRO A CA 1
ATOM 1535 C C . PRO A 1 190 ? -9.987 33.531 25.067 1.00 35.96 216 PRO A C 1
ATOM 1536 O O . PRO A 1 190 ? -10.223 34.738 25.097 1.00 37.51 216 PRO A O 1
ATOM 1540 N N . ALA A 1 191 ? -10.498 32.712 24.150 1.00 40.51 217 ALA A N 1
ATOM 1541 C CA . ALA A 1 191 ? -11.410 33.195 23.108 1.00 44.46 217 ALA A CA 1
ATOM 1542 C C . ALA A 1 191 ? -12.730 33.691 23.692 1.00 46.70 217 ALA A C 1
ATOM 1543 O O . ALA A 1 191 ? -13.466 34.442 23.049 1.00 48.28 217 ALA A O 1
ATOM 1545 N N . GLN A 1 192 ? -13.023 33.255 24.912 1.00 46.24 218 GLN A N 1
ATOM 1546 C CA . GLN A 1 192 ? -14.255 33.620 25.589 1.00 50.34 218 GLN A CA 1
ATOM 1547 C C . GLN A 1 192 ? -13.958 34.695 26.628 1.00 49.77 218 GLN A C 1
ATOM 1548 O O . GLN A 1 192 ? -14.856 35.178 27.320 1.00 52.46 218 GLN A O 1
ATOM 1554 N N . GLY A 1 193 ? -12.683 35.069 26.720 1.00 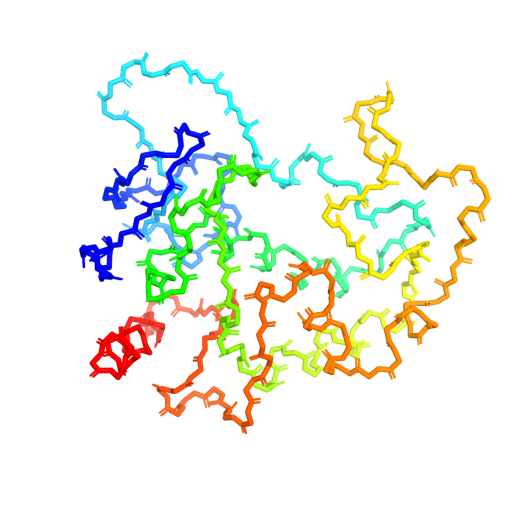43.20 219 GLY A N 1
ATOM 1555 C CA . GLY A 1 193 ? -12.263 36.174 27.562 1.00 38.07 219 GLY A CA 1
ATOM 1556 C C . GLY A 1 193 ? -11.545 35.741 28.826 1.00 29.95 219 GLY A C 1
ATOM 1557 O O . GLY A 1 193 ? -11.858 34.681 29.381 1.00 30.21 219 GLY A O 1
ATOM 1558 N N . ASN A 1 194 ? -10.597 36.567 29.274 1.00 26.05 220 ASN A N 1
ATOM 1559 C CA . ASN A 1 194 ? -9.892 36.373 30.550 1.00 22.01 220 ASN A CA 1
ATOM 1560 C C . ASN A 1 194 ? -10.681 36.951 31.729 1.00 22.91 220 ASN A C 1
ATOM 1561 O O . ASN A 1 194 ? -10.720 38.173 31.929 1.00 24.07 220 ASN A O 1
ATOM 1566 N N . PRO A 1 195 ? -11.263 36.062 32.545 1.00 19.33 221 PRO A N 1
ATOM 1567 C CA . PRO A 1 195 ? -12.144 36.428 33.659 1.00 18.28 221 PRO A CA 1
ATOM 1568 C C . PRO A 1 195 ? -11.391 37.033 34.846 1.00 19.44 221 PRO A C 1
ATOM 1569 O O . PRO A 1 195 ? -11.993 37.712 35.681 1.00 22.19 221 PRO A O 1
ATOM 1573 N N . ASN A 1 196 ? -10.087 36.805 34.924 1.00 13.93 222 ASN A N 1
ATOM 1574 C CA . ASN A 1 196 ? -9.326 37.335 36.044 1.00 12.99 222 ASN A CA 1
ATOM 1575 C C . ASN A 1 196 ? -9.026 38.822 35.956 1.00 11.59 222 ASN A C 1
ATOM 1576 O O . ASN A 1 196 ? -8.669 39.439 36.954 1.00 13.19 222 ASN A O 1
ATOM 1581 N N . GLU A 1 197 ? -9.177 39.400 34.770 1.00 13.47 223 GLU A N 1
ATOM 1582 C CA . GLU A 1 197 ? -8.987 40.836 34.609 1.00 11.94 223 GLU A CA 1
ATOM 1583 C C . GLU A 1 197 ? -9.990 41.621 35.457 1.00 15.75 223 GLU A C 1
ATOM 1584 O O . GLU A 1 197 ? -9.625 42.588 36.138 1.00 15.86 223 GLU A O 1
ATOM 1590 N N . GLU A 1 198 ? -11.250 41.207 35.408 1.00 14.93 224 GLU A N 1
ATOM 1591 C CA . GLU A 1 198 ? -12.304 41.809 36.216 1.00 15.70 224 GLU A CA 1
ATOM 1592 C C . GLU A 1 198 ? -12.046 41.626 37.711 1.00 14.78 224 GLU A C 1
ATOM 1593 O O . GLU A 1 198 ? -12.313 42.514 38.530 1.00 12.91 224 GLU A O 1
ATOM 1599 N N . VAL A 1 199 ? -11.539 40.459 38.065 1.00 13.78 225 VAL A N 1
ATOM 1600 C CA . VAL A 1 199 ? -11.289 40.116 39.456 1.00 9.93 225 VAL A CA 1
ATOM 1601 C C . VAL A 1 199 ? -10.178 41.011 40.005 1.00 12.16 225 VAL A C 1
ATOM 1602 O O . VAL A 1 199 ? -10.305 41.536 41.104 1.00 13.23 225 VAL A O 1
ATOM 1606 N N . ALA A 1 200 ? -9.108 41.214 39.236 1.00 10.51 226 ALA A N 1
ATOM 1607 C CA . ALA A 1 200 ? -8.036 42.105 39.686 1.00 10.73 226 ALA A CA 1
ATOM 1608 C C . ALA A 1 200 ? -8.591 43.516 39.880 1.00 13.35 226 ALA A C 1
ATOM 1609 O O . ALA A 1 200 ? -8.227 44.200 40.849 1.00 15.27 226 ALA A O 1
ATOM 1611 N N . ARG A 1 201 ? -9.461 43.968 38.968 1.00 13.21 227 ARG A N 1
ATOM 1612 C CA . ARG A 1 201 ? -10.028 45.304 39.083 1.00 16.52 227 ARG A CA 1
ATOM 1613 C C . ARG A 1 201 ? -10.823 45.419 40.373 1.00 15.13 227 ARG A C 1
ATOM 1614 O O . ARG A 1 201 ? -10.737 46.443 41.070 1.00 16.83 227 ARG A O 1
ATOM 1622 N N . PHE A 1 202 ? -11.596 44.381 40.689 1.00 12.73 228 PHE A N 1
ATOM 1623 C CA . PHE A 1 202 ? -12.428 44.431 41.884 1.00 16.70 228 PHE A CA 1
ATOM 1624 C C . PHE A 1 202 ? -11.538 44.595 43.126 1.00 18.31 228 PHE A C 1
ATOM 1625 O O . PHE A 1 202 ? -11.787 45.467 43.957 1.00 19.85 228 PHE A O 1
ATOM 1633 N N . TYR A 1 203 ? -10.491 43.774 43.245 1.00 13.22 229 TYR A N 1
ATOM 1634 C CA . TYR A 1 203 ? -9.667 43.808 44.449 1.00 14.36 229 TYR A CA 1
ATOM 1635 C C . TYR A 1 203 ? -8.696 44.992 44.499 1.00 17.91 229 TYR A C 1
ATOM 1636 O O . TYR A 1 203 ? -8.354 45.459 45.582 1.00 22.87 229 TYR A O 1
ATOM 1645 N N . ALA A 1 204 ? -8.280 45.498 43.341 1.00 17.53 230 ALA A N 1
ATOM 1646 C CA . ALA A 1 204 ? -7.472 46.726 43.318 1.00 18.84 230 ALA A CA 1
ATOM 1647 C C . ALA A 1 204 ? -8.256 47.886 43.919 1.00 22.99 230 ALA A C 1
ATOM 1648 O O . ALA A 1 204 ? -7.678 48.772 44.540 1.00 25.96 230 ALA A O 1
ATOM 1650 N N . ALA A 1 205 ? -9.571 47.884 43.728 1.00 21.38 231 ALA A N 1
ATOM 1651 C CA . ALA A 1 205 ? -10.414 48.959 44.249 1.00 26.63 231 ALA A CA 1
ATOM 1652 C C . ALA A 1 205 ? -10.653 48.790 45.748 1.00 32.60 231 ALA A C 1
ATOM 1653 O O . ALA A 1 205 ? -10.990 49.749 46.439 1.00 37.79 231 ALA A O 1
ATOM 1655 N N . ALA A 1 206 ? -10.480 47.565 46.241 1.00 32.41 232 ALA A N 1
ATOM 1656 C CA . ALA A 1 206 ? -10.694 47.261 47.655 1.00 34.39 232 ALA A CA 1
ATOM 1657 C C . ALA A 1 206 ? -9.395 47.150 48.468 1.00 37.74 232 ALA A C 1
ATOM 1658 O O . ALA A 1 206 ? -9.393 47.404 49.676 1.00 44.14 232 ALA A O 1
ATOM 1660 N N . MET A 1 207 ? -8.296 46.774 47.818 1.00 33.82 233 MET A N 1
ATOM 1661 C CA . MET A 1 207 ? -7.028 46.564 48.525 1.00 36.61 233 MET A CA 1
ATOM 1662 C C . MET A 1 207 ? -6.022 47.679 48.293 1.00 40.00 233 MET A C 1
ATOM 1663 O O . MET A 1 207 ? -5.220 47.619 47.361 1.00 38.72 233 MET A O 1
#

Nearest PDB structures (foldseek):
  4km7-assembly2_B  TM=1.001E+00  e=1.459E-41  Homo sapiens
  4kmx-assembly1_A  TM=9.841E-01  e=7.806E-40  Homo sapiens
  4lrh-assembly4_D  TM=8.781E-01  e=8.965E-36  Homo sapiens
  4kn2-assembly1_A  TM=8.752E-01  e=1.937E-31  Homo sapiens
  5jka-assembly2_A  TM=8.601E-01  e=3.817E-26  Homo sapiens

Radius of gyration: 16.57 Å; Cα contacts (8 Å, |Δi|>4): 372; chains: 1; bounding box: 40×43×34 Å

Foldseek 3Di:
DPDQAQWWWAQVRDIDHWAAADPVLVVLPLQRGTWQNHDDPDPPDDDDPQCPPAEDPQQPHDFPPLLVVLVSLVSSCNHTPSLQRLFFDSVDSPASTTQGAAAAAAPCSLQSSLVSRQAPKDQAQAQRDQFDCVVRYTHHDPPRDIDGPCVRVVHSQSNQCRHHPRNHRYHPHHPPPLQHAYSGDHPVVHHSSSSNSVVSVVVD

Organism: Homo sapiens (NCBI:txid9606)

GO terms:
  GO:0005634 nucleus (C, IDA)
  GO:0005542 folic acid binding (F, IDA)
  GO:0009897 external side of plasma membrane (C, IDA)
  GO:0005768 endosome (C, EXP)
  GO:0005886 plasma membrane (C, EXP)
  GO:0031410 cytoplasmic vesicle (C, EXP)
  GO:0016020 membrane (C, TAS)
  GO:0061714 folic acid receptor activity (F, IMP)
  GO:0015884 folic acid trans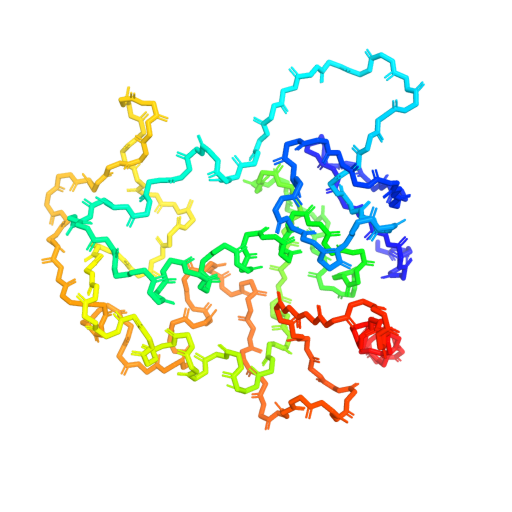port (P, IMP)
  GO:0005542 folic acid binding (F, TAS)
  GO:0038023 signaling receptor activity (F, TAS)
  GO:0015884 folic acid transport (P, TAS)
  GO:0006898 receptor-mediated endocytosis (P, TAS)
  GO:0033116 endoplasmic reticulum-Golgi intermediate compartment membrane (C, TAS)
  GO:0000139 Golgi membrane (C, TAS)
  GO:0005789 endoplasmic reticulum membrane (C, TAS)
  GO:0012507 ER to Golgi transport vesicle membrane (C, TAS)
  GO:0030133 transport vesicle (C, TAS)
  GO:0005515 protein binding (F, IPI)
  GO:0016323 basolateral plasma membrane (C, IDA)